Protein 8XH6 (pdb70)

Structure (mmCIF, N/CA/C/O backbone):
data_8XH6
#
_entry.id   8XH6
#
_cell.length_a   1.00
_cell.length_b   1.00
_cell.length_c   1.00
_cell.angle_alpha   90.00
_cell.angle_beta   90.00
_cell.angle_gamma   90.00
#
_symmetry.space_group_name_H-M   'P 1'
#
loop_
_atom_site.group_PDB
_atom_site.id
_atom_site.type_symbol
_atom_site.label_atom_id
_atom_site.label_alt_id
_atom_site.label_comp_id
_atom_site.label_asym_id
_atom_site.label_entity_id
_atom_site.label_seq_id
_atom_site.pdbx_PDB_ins_code
_atom_site.Cartn_x
_atom_site.Cartn_y
_atom_site.Cartn_z
_atom_site.occupancy
_atom_site.B_iso_or_equiv
_atom_site.auth_seq_id
_atom_site.auth_comp_id
_atom_site.auth_asym_id
_atom_site.auth_atom_id
_atom_site.pdbx_PDB_model_num
ATOM 1 N N . SER A 1 1 ? 139.229 148.454 143.617 1.00 71.25 24 SER A N 1
ATOM 2 C CA . SER A 1 1 ? 138.655 147.400 142.790 1.00 71.25 24 SER A CA 1
ATOM 3 C C . SER A 1 1 ? 139.690 146.327 142.474 1.00 71.25 24 SER A C 1
ATOM 4 O O . SER A 1 1 ? 139.787 145.317 143.171 1.00 71.25 24 SER A O 1
ATOM 7 N N . ILE A 1 2 ? 140.460 146.552 141.409 1.00 69.32 25 ILE A N 1
ATOM 8 C CA . ILE A 1 2 ? 141.509 145.607 141.038 1.00 69.32 25 ILE A CA 1
ATOM 9 C C . ILE A 1 2 ? 142.629 145.620 142.071 1.00 69.32 25 ILE A C 1
ATOM 10 O O . ILE A 1 2 ? 143.224 144.579 142.374 1.00 69.32 25 ILE A O 1
ATOM 15 N N . GLY A 1 3 ? 142.934 146.794 142.628 1.00 66.79 26 GLY A N 1
ATOM 16 C CA . GLY A 1 3 ? 144.010 146.882 143.602 1.00 66.79 26 GLY A CA 1
ATOM 17 C C . GLY A 1 3 ? 143.737 146.070 144.854 1.00 66.79 26 GLY A C 1
ATOM 18 O O . GLY A 1 3 ? 144.600 145.328 145.330 1.00 66.79 26 GLY A O 1
ATOM 19 N N . LEU A 1 4 ? 142.526 146.193 145.403 1.00 66.00 27 LEU A N 1
ATOM 20 C CA . LEU A 1 4 ? 142.187 145.425 146.597 1.00 66.00 27 LEU A CA 1
ATOM 21 C C . LEU A 1 4 ? 142.122 143.933 146.293 1.00 66.00 27 LEU A C 1
ATOM 22 O O . LEU A 1 4 ? 142.528 143.108 147.120 1.00 66.00 27 LEU A O 1
ATOM 27 N N . ALA A 1 5 ? 141.617 143.566 145.114 1.00 62.31 28 ALA A N 1
ATOM 28 C CA . ALA A 1 5 ? 141.576 142.157 144.742 1.00 62.31 28 ALA A CA 1
ATOM 29 C C . ALA A 1 5 ? 142.980 141.576 144.643 1.00 62.31 28 ALA A C 1
ATOM 30 O O . ALA A 1 5 ? 143.229 140.449 145.087 1.00 62.31 28 ALA A O 1
ATOM 32 N N . LEU A 1 6 ? 143.915 142.335 144.069 1.00 60.73 29 LEU A N 1
ATOM 33 C CA . LEU A 1 6 ? 145.306 141.897 144.033 1.00 60.73 29 LEU A CA 1
ATOM 34 C C . LEU A 1 6 ? 145.892 141.813 145.436 1.00 60.73 29 LEU A C 1
ATOM 35 O O . LEU A 1 6 ? 146.675 140.905 145.736 1.00 60.73 29 LEU A O 1
ATOM 40 N N . LEU A 1 7 ? 145.533 142.760 146.307 1.00 61.68 30 LEU A N 1
ATOM 41 C CA . LEU A 1 7 ? 146.037 142.734 147.677 1.00 61.68 30 LEU A CA 1
ATOM 42 C C . LEU A 1 7 ? 145.590 141.474 148.407 1.00 61.68 30 LEU A C 1
ATOM 43 O O . LEU A 1 7 ? 146.387 140.838 149.107 1.00 61.68 30 LEU A O 1
ATOM 48 N N . LEU A 1 8 ? 144.318 141.099 148.260 1.00 59.89 31 LEU A N 1
ATOM 49 C CA . LEU A 1 8 ? 143.858 139.828 148.813 1.00 59.89 31 LEU A CA 1
ATOM 50 C C . LEU A 1 8 ? 144.526 138.628 148.153 1.00 59.89 31 LEU A C 1
ATOM 51 O O . LEU A 1 8 ? 144.888 137.674 148.849 1.00 59.89 31 LEU A O 1
ATOM 56 N N . LEU A 1 9 ? 144.696 138.644 146.829 1.00 53.73 32 LEU A N 1
ATOM 57 C CA . LEU A 1 9 ? 145.333 137.512 146.162 1.00 53.73 32 LEU A CA 1
ATOM 58 C C . LEU A 1 9 ? 146.786 137.349 146.592 1.00 53.73 32 LEU A C 1
ATOM 59 O O . LEU A 1 9 ? 147.249 136.222 146.798 1.00 53.73 32 LEU A O 1
ATOM 64 N N . LEU A 1 10 ? 147.523 138.455 146.721 1.00 56.15 33 LEU A N 1
ATOM 65 C CA . LEU A 1 10 ? 148.875 138.378 147.263 1.00 56.15 33 LEU A CA 1
ATOM 66 C C . LEU A 1 10 ? 148.875 137.978 148.731 1.00 56.15 33 LEU A C 1
ATOM 67 O O . LEU A 1 10 ? 149.878 137.445 149.216 1.00 56.15 33 LEU A O 1
ATOM 72 N N . LEU A 1 11 ? 147.780 138.230 149.445 1.00 53.53 34 LEU A N 1
ATOM 73 C CA . LEU A 1 11 ? 147.594 137.699 150.788 1.00 53.53 34 LEU A CA 1
ATOM 74 C C . LEU A 1 11 ? 146.995 136.300 150.780 1.00 53.53 34 LEU A C 1
ATOM 75 O O . LEU A 1 11 ? 147.137 135.572 151.769 1.00 53.53 34 LEU A O 1
ATOM 80 N N . ALA A 1 12 ? 146.343 135.908 149.683 1.00 49.20 35 ALA A N 1
ATOM 81 C CA . ALA A 1 12 ? 145.726 134.588 149.612 1.00 49.20 35 ALA A CA 1
ATOM 82 C C . ALA A 1 12 ? 146.762 133.481 149.719 1.00 49.20 35 ALA A C 1
ATOM 83 O O . ALA A 1 12 ? 146.578 132.517 150.469 1.00 49.20 35 ALA A O 1
ATOM 85 N N . LEU A 1 13 ? 147.861 133.603 148.980 1.00 46.54 36 LEU A N 1
ATOM 86 C CA . LEU A 1 13 ? 148.907 132.593 149.018 1.00 46.54 36 LEU A CA 1
ATOM 87 C C . LEU A 1 13 ? 149.703 132.626 150.314 1.00 46.54 36 LEU A C 1
ATOM 88 O O . LEU A 1 13 ? 150.487 131.705 150.563 1.00 46.54 36 LEU A O 1
ATOM 93 N N . LEU A 1 14 ? 149.525 133.657 151.136 1.00 47.87 37 LEU A N 1
ATOM 94 C CA . LEU A 1 14 ? 150.160 133.718 152.443 1.00 47.87 37 LEU A CA 1
ATOM 95 C C . LEU A 1 14 ? 149.388 132.949 153.509 1.00 47.87 37 LEU A C 1
ATOM 96 O O . LEU A 1 14 ? 149.941 132.682 154.581 1.00 47.87 37 LEU A O 1
ATOM 101 N N . PHE A 1 15 ? 148.134 132.581 153.242 1.00 44.00 38 PHE A N 1
ATOM 102 C CA . PHE A 1 15 ? 147.343 131.761 154.152 1.00 44.00 38 PHE A CA 1
ATOM 103 C C . PHE A 1 15 ? 147.359 130.286 153.773 1.00 44.00 38 PHE A C 1
ATOM 104 O O . PHE A 1 15 ? 147.593 129.429 154.629 1.00 44.00 38 PHE A O 1
ATOM 112 N N . TRP A 1 16 ? 147.110 129.976 152.499 1.00 37.82 39 TRP A N 1
ATOM 113 C CA . TRP A 1 16 ? 147.053 128.583 152.068 1.00 37.82 39 TRP A CA 1
ATOM 114 C C . TRP A 1 16 ? 148.383 127.881 152.288 1.00 37.82 39 TRP A C 1
ATOM 115 O O . TRP A 1 16 ? 148.418 126.718 152.710 1.00 37.82 39 TRP A O 1
ATOM 126 N N . LEU A 1 17 ? 149.489 128.571 152.011 1.00 40.85 40 LEU A N 1
ATOM 127 C CA . LEU A 1 17 ? 150.798 128.003 152.306 1.00 40.85 40 LEU A CA 1
ATOM 128 C C . LEU A 1 17 ? 150.937 127.708 153.793 1.00 40.85 40 LEU A C 1
ATOM 129 O O . LEU A 1 17 ? 151.423 126.638 154.181 1.00 40.85 40 LEU A O 1
ATOM 134 N N . TYR A 1 18 ? 150.492 128.637 154.642 1.00 41.32 41 TYR A N 1
ATOM 135 C CA . TYR A 1 18 ? 150.573 128.424 156.082 1.00 41.32 41 TYR A CA 1
ATOM 136 C C . TYR A 1 18 ? 149.714 127.246 156.522 1.00 41.32 41 TYR A C 1
ATOM 137 O O . TYR A 1 18 ? 150.144 126.430 157.345 1.00 41.32 41 TYR A O 1
ATOM 146 N N . ILE A 1 19 ? 148.493 127.143 155.993 1.00 37.10 42 ILE A N 1
ATOM 147 C CA . ILE A 1 19 ? 147.606 126.053 156.389 1.00 37.10 42 ILE A CA 1
ATOM 148 C C . ILE A 1 19 ? 148.188 124.711 155.969 1.00 37.10 42 ILE A C 1
ATOM 149 O O . ILE A 1 19 ? 148.198 123.751 156.749 1.00 37.10 42 ILE A O 1
ATOM 154 N N . VAL A 1 20 ? 148.691 124.622 154.737 1.00 37.19 43 VAL A N 1
ATOM 155 C CA . VAL A 1 20 ? 149.197 123.348 154.237 1.00 37.19 43 VAL A CA 1
ATOM 156 C C . VAL A 1 20 ? 150.462 122.937 154.980 1.00 37.19 43 VAL A C 1
ATOM 157 O O . VAL A 1 20 ? 150.599 121.787 155.413 1.00 37.19 43 VAL A O 1
ATOM 161 N N . MET A 1 21 ? 151.409 123.866 155.140 1.00 41.87 44 MET A N 1
ATOM 162 C CA . MET A 1 21 ? 152.690 123.505 155.740 1.00 41.87 44 MET A CA 1
ATOM 163 C C . MET A 1 21 ? 152.542 123.135 157.212 1.00 41.87 44 MET A C 1
ATOM 164 O O . MET A 1 21 ? 153.180 122.188 157.685 1.00 41.87 44 MET A O 1
ATOM 169 N N . SER A 1 22 ? 151.715 123.867 157.952 1.00 40.89 45 SER A N 1
ATOM 170 C CA . SER A 1 22 ? 151.567 123.618 159.375 1.00 40.89 45 SER A CA 1
ATOM 171 C C . SER A 1 22 ? 150.640 122.431 159.625 1.00 40.89 45 SER A C 1
ATOM 172 O O . SER A 1 22 ? 149.948 121.945 158.726 1.00 40.89 45 SER A O 1
ATOM 175 N N . ASN A 1 23 ? 150.635 121.967 160.876 1.00 40.22 46 ASN A N 1
ATOM 176 C CA . ASN A 1 23 ? 149.724 120.927 161.356 1.00 40.22 46 ASN A CA 1
ATOM 177 C C . ASN A 1 23 ? 149.894 119.638 160.543 1.00 40.22 46 ASN A C 1
ATOM 178 O O . ASN A 1 23 ? 149.006 119.197 159.812 1.00 40.22 46 ASN A O 1
ATOM 183 N N . TRP A 1 24 ? 151.079 119.044 160.700 1.00 41.89 47 TRP A N 1
ATOM 184 C CA . TRP A 1 24 ? 151.436 117.852 159.937 1.00 41.89 47 TRP A CA 1
ATOM 185 C C . TRP A 1 24 ? 150.591 116.637 160.298 1.00 41.89 47 TRP A C 1
ATOM 186 O O . TRP A 1 24 ? 150.591 115.657 159.545 1.00 41.89 47 TRP A O 1
ATOM 197 N N . THR A 1 25 ? 149.876 116.673 161.420 1.00 43.23 48 THR A N 1
ATOM 198 C CA . THR A 1 25 ? 149.022 115.569 161.842 1.00 43.23 48 THR A CA 1
ATOM 199 C C . THR A 1 25 ? 147.560 115.995 161.924 1.00 43.23 48 THR A C 1
ATOM 200 O O . THR A 1 25 ? 146.808 115.505 162.769 1.00 43.23 48 THR A O 1
ATOM 204 N N . GLY A 1 26 ? 147.146 116.905 161.045 1.00 41.65 49 GLY A N 1
ATOM 205 C CA . GLY A 1 26 ? 145.791 117.419 161.054 1.00 41.65 49 GLY A CA 1
ATOM 206 C C . GLY A 1 26 ? 144.729 116.373 160.798 1.00 41.65 49 GLY A C 1
ATOM 207 O O . GLY A 1 26 ? 143.865 116.137 161.646 1.00 41.65 49 GLY A O 1
ATOM 208 N N . GLY A 1 27 ? 144.778 115.743 159.629 1.00 37.60 50 GLY A N 1
ATOM 209 C CA . GLY A 1 27 ? 143.832 114.711 159.281 1.00 37.60 50 GLY A CA 1
ATOM 210 C C . GLY A 1 27 ? 143.140 115.044 157.983 1.00 37.60 50 GLY A C 1
ATOM 211 O O . GLY A 1 27 ? 143.656 115.803 157.156 1.00 37.60 50 GLY A O 1
ATOM 212 N N . ALA A 1 28 ? 141.951 114.468 157.805 1.00 32.14 51 ALA A N 1
ATOM 213 C CA . ALA A 1 28 ? 141.179 114.692 156.592 1.00 32.14 51 ALA A CA 1
ATOM 214 C C . ALA A 1 28 ? 140.548 116.075 156.536 1.00 32.14 51 ALA A C 1
ATOM 215 O O . ALA A 1 28 ? 140.002 116.441 155.491 1.00 32.14 51 ALA A O 1
ATOM 217 N N . LEU A 1 29 ? 140.592 116.845 157.623 1.00 31.24 52 LEU A N 1
ATOM 218 C CA . LEU A 1 29 ? 140.003 118.178 157.598 1.00 31.24 52 LEU A CA 1
ATOM 219 C C . LEU A 1 29 ? 140.982 119.230 157.093 1.00 31.24 52 LEU A C 1
ATOM 220 O O . LEU A 1 29 ? 140.557 120.236 156.515 1.00 31.24 52 LEU A O 1
ATOM 225 N N . LEU A 1 30 ? 142.284 119.026 157.306 1.00 32.44 53 LEU A N 1
ATOM 226 C CA . LEU A 1 30 ? 143.266 120.000 156.841 1.00 32.44 53 LEU A CA 1
ATOM 227 C C . LEU A 1 30 ? 143.275 120.092 155.321 1.00 32.44 53 LEU A C 1
ATOM 228 O O . LEU A 1 30 ? 143.374 121.189 154.757 1.00 32.44 53 LEU A O 1
ATOM 233 N N . VAL A 1 31 ? 143.175 118.950 154.641 1.00 29.59 54 VAL A N 1
ATOM 234 C CA . VAL A 1 31 ? 143.118 118.963 153.185 1.00 29.59 54 VAL A CA 1
ATOM 235 C C . VAL A 1 31 ? 141.847 119.652 152.704 1.00 29.59 54 VAL A C 1
ATOM 236 O O . VAL A 1 31 ? 141.856 120.355 151.688 1.00 29.59 54 VAL A O 1
ATOM 240 N N . LEU A 1 32 ? 140.741 119.486 153.431 1.00 29.60 55 LEU A N 1
ATOM 241 C CA . LEU A 1 32 ? 139.511 120.177 153.058 1.00 29.60 55 LEU A CA 1
ATOM 242 C C . LEU A 1 32 ? 139.648 121.685 153.232 1.00 29.60 55 LEU A C 1
ATOM 243 O O . LEU A 1 32 ? 139.172 122.456 152.391 1.00 29.60 55 LEU A O 1
ATOM 248 N N . TYR A 1 33 ? 140.297 122.126 154.313 1.00 30.70 56 TYR A N 1
ATOM 249 C CA . TYR A 1 33 ? 140.534 123.557 154.492 1.00 30.70 56 TYR A CA 1
ATOM 250 C C . TYR A 1 33 ? 141.423 124.108 153.384 1.00 30.70 56 TYR A C 1
ATOM 251 O O . TYR A 1 33 ? 141.164 125.194 152.847 1.00 30.70 56 TYR A O 1
ATOM 260 N N . SER A 1 34 ? 142.479 123.374 153.030 1.00 31.99 57 SER A N 1
ATOM 261 C CA . SER A 1 34 ? 143.360 123.828 151.960 1.00 31.99 57 SER A CA 1
ATOM 262 C C . SER A 1 34 ? 142.620 123.895 150.631 1.00 31.99 57 SER A C 1
ATOM 263 O O . SER A 1 34 ? 142.832 124.821 149.840 1.00 31.99 57 SER A O 1
ATOM 266 N N . PHE A 1 35 ? 141.743 122.925 150.365 1.00 33.58 58 PHE A N 1
ATOM 267 C CA . PHE A 1 35 ? 140.956 122.956 149.137 1.00 33.58 58 PHE A CA 1
ATOM 268 C C . PHE A 1 35 ? 139.981 124.127 149.129 1.00 33.58 58 PHE A C 1
ATOM 269 O O . PHE A 1 35 ? 139.777 124.765 148.090 1.00 33.58 58 PHE A O 1
ATOM 277 N N . ALA A 1 36 ? 139.363 124.423 150.274 1.00 33.57 59 ALA A N 1
ATOM 278 C CA . ALA A 1 36 ? 138.473 125.578 150.352 1.00 33.57 59 ALA A CA 1
ATOM 279 C C . ALA A 1 36 ? 139.233 126.871 150.087 1.00 33.57 59 ALA A C 1
ATOM 280 O O . ALA A 1 36 ? 138.739 127.769 149.391 1.00 33.57 59 ALA A O 1
ATOM 282 N N . LEU A 1 37 ? 140.446 126.980 150.625 1.00 33.55 60 LEU A N 1
ATOM 283 C CA . LEU A 1 37 ? 141.213 128.199 150.409 1.00 33.55 60 LEU A CA 1
ATOM 284 C C . LEU A 1 37 ? 141.730 128.284 148.974 1.00 33.55 60 LEU A C 1
ATOM 285 O O . LEU A 1 37 ? 141.860 129.385 148.428 1.00 33.55 60 LEU A O 1
ATOM 290 N N . MET A 1 38 ? 141.999 127.142 148.335 1.00 35.13 61 MET A N 1
ATOM 291 C CA . MET A 1 38 ? 142.234 127.139 146.892 1.00 35.13 61 MET A CA 1
ATOM 292 C C . MET A 1 38 ? 141.019 127.616 146.115 1.00 35.13 61 MET A C 1
ATOM 293 O O . MET A 1 38 ? 141.160 128.316 145.110 1.00 35.13 61 MET A O 1
ATOM 298 N N . LEU A 1 39 ? 139.821 127.222 146.537 1.00 34.24 62 LEU A N 1
ATOM 299 C CA . LEU A 1 39 ? 138.628 127.719 145.860 1.00 34.24 62 LEU A CA 1
ATOM 300 C C . LEU A 1 39 ? 138.517 129.233 145.997 1.00 34.24 62 LEU A C 1
ATOM 301 O O . LEU A 1 39 ? 138.160 129.929 145.039 1.00 34.24 62 LEU A O 1
ATOM 306 N N . ILE A 1 40 ? 138.839 129.761 147.179 1.00 35.82 63 ILE A N 1
ATOM 307 C CA . ILE A 1 40 ? 138.844 131.214 147.362 1.00 35.82 63 ILE A CA 1
ATOM 308 C C . ILE A 1 40 ? 139.885 131.871 146.458 1.00 35.82 63 ILE A C 1
ATOM 309 O O . ILE A 1 40 ? 139.623 132.912 145.839 1.00 35.82 63 ILE A O 1
ATOM 314 N N . ILE A 1 41 ? 141.079 131.279 146.371 1.00 37.55 64 ILE A N 1
ATOM 315 C CA . ILE A 1 41 ? 142.124 131.826 145.506 1.00 37.55 64 ILE A CA 1
ATOM 316 C C . ILE A 1 41 ? 141.667 131.828 144.054 1.00 37.55 64 ILE A C 1
ATOM 317 O O . ILE A 1 41 ? 141.915 132.783 143.309 1.00 37.55 64 ILE A O 1
ATOM 322 N N . ILE A 1 42 ? 141.001 130.755 143.628 1.00 38.62 65 ILE A N 1
ATOM 323 C CA . ILE A 1 42 ? 140.518 130.661 142.254 1.00 38.62 65 ILE A CA 1
ATOM 324 C C . ILE A 1 42 ? 139.469 131.728 141.979 1.00 38.62 65 ILE A C 1
ATOM 325 O O . ILE A 1 42 ? 139.469 132.358 140.914 1.00 38.62 65 ILE A O 1
ATOM 330 N N . ILE A 1 43 ? 138.549 131.938 142.922 1.00 41.52 66 ILE A N 1
ATOM 331 C CA . ILE A 1 43 ? 137.543 132.982 142.742 1.00 41.52 66 ILE A CA 1
ATOM 332 C C . ILE A 1 43 ? 138.209 134.348 142.629 1.00 41.52 66 ILE A C 1
ATOM 333 O O . ILE A 1 43 ? 137.830 135.172 141.788 1.00 41.52 66 ILE A O 1
ATOM 338 N N . LEU A 1 44 ? 139.219 134.606 143.464 1.00 46.44 67 LEU A N 1
ATOM 339 C CA . LEU A 1 44 ? 139.930 135.879 143.380 1.00 46.44 67 LEU A CA 1
ATOM 340 C C . LEU A 1 44 ? 140.627 136.041 142.034 1.00 46.44 67 LEU A C 1
ATOM 341 O O . LEU A 1 44 ? 140.609 137.127 141.445 1.00 46.44 67 LEU A O 1
ATOM 346 N N . ILE A 1 45 ? 141.257 134.974 141.537 1.00 46.22 68 ILE A N 1
ATOM 347 C CA . ILE A 1 45 ? 141.938 135.045 140.246 1.00 46.22 68 ILE A CA 1
ATOM 348 C C . ILE A 1 45 ? 140.942 135.322 139.129 1.00 46.22 68 ILE A C 1
ATOM 349 O O . ILE A 1 45 ? 141.196 136.147 138.243 1.00 46.22 68 ILE A O 1
ATOM 354 N N . ILE A 1 46 ? 139.794 134.645 139.153 1.00 50.78 69 ILE A N 1
ATOM 355 C CA . ILE A 1 46 ? 138.776 134.874 138.131 1.00 50.78 69 ILE A CA 1
ATOM 356 C C . ILE A 1 46 ? 138.277 136.311 138.191 1.00 50.78 69 ILE A C 1
ATOM 357 O O . ILE A 1 46 ? 138.057 136.952 137.156 1.00 50.78 69 ILE A O 1
ATOM 362 N N . PHE A 1 47 ? 138.090 136.842 139.402 1.00 57.65 70 PHE A N 1
ATOM 363 C CA . PHE A 1 47 ? 137.648 138.226 139.538 1.00 57.65 70 PHE A CA 1
ATOM 364 C C . PHE A 1 47 ? 138.689 139.198 138.993 1.00 57.65 70 PHE A C 1
ATOM 365 O O . PHE A 1 47 ? 138.342 140.177 138.323 1.00 57.65 70 PHE A O 1
ATOM 373 N N . ILE A 1 48 ? 139.970 138.948 139.274 1.00 56.59 71 ILE A N 1
ATOM 374 C CA . ILE A 1 48 ? 141.025 139.835 138.791 1.00 56.59 71 ILE A CA 1
ATOM 375 C C . ILE A 1 48 ? 141.141 139.752 137.273 1.00 56.59 71 ILE A C 1
ATOM 376 O O . ILE A 1 48 ? 141.209 140.777 136.584 1.00 56.59 71 ILE A O 1
ATOM 381 N N . PHE A 1 49 ? 141.153 138.536 136.728 1.00 57.69 72 PHE A N 1
ATOM 382 C CA . PHE A 1 49 ? 141.211 138.321 135.286 1.00 57.69 72 PHE A CA 1
ATOM 383 C C . PHE A 1 49 ? 139.821 138.459 134.683 1.00 57.69 72 PHE A C 1
ATOM 384 O O . PHE A 1 49 ? 138.926 139.024 135.320 1.00 57.69 72 PHE A O 1
ATOM 392 N N . ARG A 1 50 ? 139.649 137.987 133.447 1.00 66.15 73 ARG A N 1
ATOM 393 C CA . ARG A 1 50 ? 138.400 138.158 132.709 1.00 66.15 73 ARG A CA 1
ATOM 394 C C . ARG A 1 50 ? 137.192 137.836 133.577 1.00 66.15 73 ARG A C 1
ATOM 395 O O . ARG A 1 50 ? 136.997 136.692 133.997 1.00 66.15 73 ARG A O 1
ATOM 403 N N . ARG A 1 51 ? 136.383 138.860 133.835 1.00 65.13 74 ARG A N 1
ATOM 404 C CA . ARG A 1 51 ? 135.279 138.793 134.781 1.00 65.13 74 ARG A CA 1
ATOM 405 C C . ARG A 1 51 ? 134.006 138.231 134.160 1.00 65.13 74 ARG A C 1
ATOM 406 O O . ARG A 1 51 ? 133.072 137.888 134.893 1.00 65.13 74 ARG A O 1
ATOM 414 N N . ASP A 1 52 ? 133.958 138.094 132.835 1.00 67.09 75 ASP A N 1
ATOM 415 C CA . ASP A 1 52 ? 132.776 137.557 132.173 1.00 67.09 75 ASP A CA 1
ATOM 416 C C . ASP A 1 52 ? 132.544 136.085 132.484 1.00 67.09 75 ASP A C 1
ATOM 417 O O . ASP A 1 52 ? 131.472 135.563 132.159 1.00 67.09 75 ASP A O 1
ATOM 422 N N . LEU A 1 53 ? 133.512 135.409 133.098 1.00 63.24 76 LEU A N 1
ATOM 423 C CA . LEU A 1 53 ? 133.408 133.993 133.416 1.00 63.24 76 LEU A CA 1
ATOM 424 C C . LEU A 1 53 ? 132.881 133.742 134.823 1.00 63.24 76 LEU A C 1
ATOM 425 O O . LEU A 1 53 ? 132.868 132.591 135.269 1.00 63.24 76 LEU A O 1
ATOM 430 N N . LEU A 1 54 ? 132.454 134.788 135.535 1.00 57.29 77 LEU A N 1
ATOM 431 C CA . LEU A 1 54 ? 131.969 134.600 136.899 1.00 57.29 77 LEU A CA 1
ATOM 432 C C . LEU A 1 54 ? 130.727 133.720 136.946 1.00 57.29 77 LEU A C 1
ATOM 433 O O . LEU A 1 54 ? 130.610 132.863 137.828 1.00 57.29 77 LEU A O 1
ATOM 438 N N . CYS A 1 55 ? 129.783 133.920 136.016 1.00 58.48 78 CYS A N 1
ATOM 439 C CA . CYS A 1 55 ? 128.559 133.119 136.040 1.00 58.48 78 CYS A CA 1
ATOM 440 C C . CYS A 1 55 ? 128.827 131.639 135.797 1.00 58.48 78 CYS A C 1
ATOM 441 O O . CYS A 1 55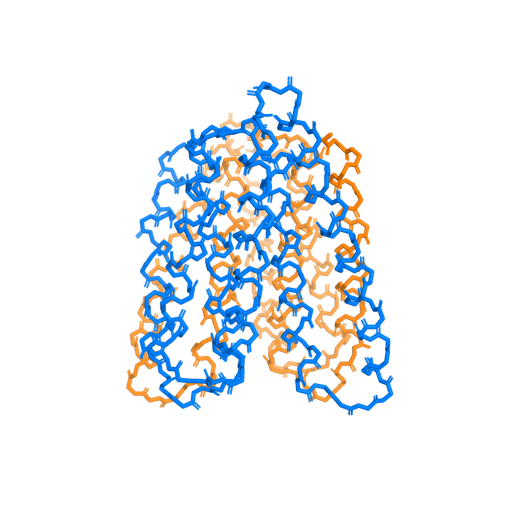 ? 128.374 130.806 136.602 1.00 58.48 78 CYS A O 1
ATOM 444 N N . PRO A 1 56 ? 129.540 131.228 134.731 1.00 56.43 79 PRO A N 1
ATOM 445 C CA . PRO A 1 56 ? 129.699 129.788 134.488 1.00 56.43 79 PRO A CA 1
ATOM 446 C C . PRO A 1 56 ? 130.839 129.161 135.274 1.00 56.43 79 PRO A C 1
ATOM 447 O O . PRO A 1 56 ? 130.792 127.968 135.589 1.00 56.43 79 PRO A O 1
ATOM 451 N N . LEU A 1 57 ? 131.868 129.943 135.595 1.00 52.67 80 LEU A N 1
ATOM 452 C CA . LEU A 1 57 ? 133.080 129.411 136.209 1.00 52.67 80 LEU A CA 1
ATOM 453 C C . LEU A 1 57 ? 133.308 129.892 137.633 1.00 52.67 80 LEU A C 1
ATOM 454 O O . LEU A 1 57 ? 133.719 129.100 138.483 1.00 52.67 80 LEU A O 1
ATOM 459 N N . GLY A 1 58 ? 133.069 131.172 137.923 1.00 48.58 81 GLY A N 1
ATOM 460 C CA . GLY A 1 58 ? 133.162 131.631 139.300 1.00 48.58 81 GLY A CA 1
ATOM 461 C C . GLY A 1 58 ? 132.099 131.009 140.185 1.00 48.58 81 GLY A C 1
ATOM 462 O O . GLY A 1 58 ? 132.3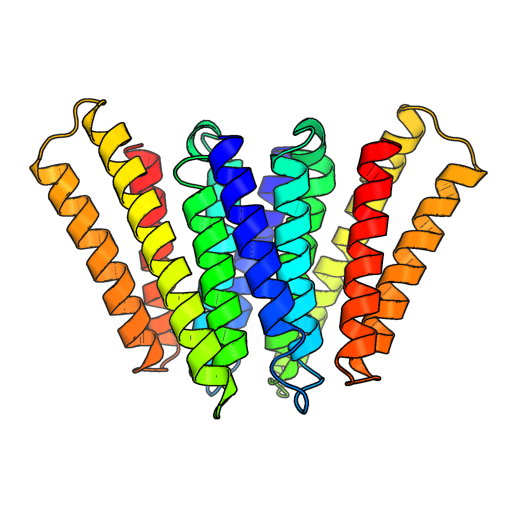59 130.673 141.346 1.00 48.58 81 GLY A O 1
ATOM 463 N N . GLY A 1 59 ? 130.887 130.848 139.650 1.00 46.37 82 GLY A N 1
ATOM 464 C CA . GLY A 1 59 ? 129.857 130.131 140.377 1.00 46.37 82 GLY A CA 1
ATOM 465 C C . GLY A 1 59 ? 130.246 128.698 140.667 1.00 46.37 82 GLY A C 1
ATOM 466 O O . GLY A 1 59 ? 129.868 128.147 141.701 1.00 46.37 82 GLY A O 1
ATOM 467 N N . LEU A 1 60 ? 131.012 128.079 139.767 1.00 46.61 83 LEU A N 1
ATOM 468 C CA . LEU A 1 60 ? 131.549 126.749 140.035 1.00 46.61 83 LEU A CA 1
ATOM 469 C C . LEU A 1 60 ? 132.419 126.759 141.284 1.00 46.61 83 LEU A C 1
ATOM 470 O O . LEU A 1 60 ? 132.290 125.890 142.153 1.00 46.61 83 LEU A O 1
ATOM 475 N N . GLY A 1 61 ? 133.307 127.750 141.395 1.00 44.62 84 GLY A N 1
ATOM 476 C CA . GLY A 1 61 ? 134.155 127.842 142.571 1.00 44.62 84 GLY A CA 1
ATOM 477 C C . GLY A 1 61 ? 133.368 128.102 143.841 1.00 44.62 84 GLY A C 1
ATOM 478 O O . GLY A 1 61 ? 133.628 127.489 144.879 1.00 44.62 84 GLY A O 1
ATOM 479 N N . LEU A 1 62 ? 132.390 129.007 143.776 1.00 40.42 85 LEU A N 1
ATOM 480 C CA . LEU A 1 62 ? 131.581 129.295 144.958 1.00 40.42 85 LEU A CA 1
ATOM 481 C C . LEU A 1 62 ? 130.780 128.073 145.396 1.00 40.42 85 LEU A C 1
ATOM 482 O O . LEU A 1 62 ? 130.670 127.790 146.596 1.00 40.42 85 LEU A O 1
ATOM 487 N N . LEU A 1 63 ? 130.215 127.334 144.441 1.00 39.42 86 LEU A N 1
ATOM 488 C CA . LEU A 1 63 ? 129.429 126.162 144.797 1.00 39.42 86 LEU A CA 1
ATOM 489 C C . LEU A 1 63 ? 130.315 125.041 145.320 1.00 39.42 86 LEU A C 1
ATOM 490 O O . LEU A 1 63 ? 129.904 124.297 146.218 1.00 39.42 86 LEU A O 1
ATOM 495 N N . LEU A 1 64 ? 131.531 124.904 144.784 1.00 36.28 87 LEU A N 1
ATOM 496 C CA . LEU A 1 64 ? 132.473 123.949 145.354 1.00 36.28 87 LEU A CA 1
ATOM 497 C C . LEU A 1 64 ? 132.858 124.343 146.773 1.00 36.28 87 LEU A C 1
ATOM 498 O O . LEU A 1 64 ? 133.042 123.478 147.634 1.00 36.28 87 LEU A O 1
ATOM 503 N N . LEU A 1 65 ? 132.988 125.646 147.034 1.00 34.07 88 LEU A N 1
ATOM 504 C CA . LEU A 1 65 ? 133.244 126.105 148.395 1.00 34.07 88 LEU A CA 1
ATOM 505 C C . LEU A 1 65 ? 132.092 125.742 149.324 1.00 34.07 88 LEU A C 1
ATOM 506 O O . LEU A 1 65 ? 132.311 125.288 150.454 1.00 34.07 88 LEU A O 1
ATOM 511 N N . MET A 1 66 ? 130.856 125.929 148.862 1.00 34.37 89 MET A N 1
ATOM 512 C CA . MET A 1 66 ? 129.704 125.546 149.675 1.00 34.37 89 MET A CA 1
ATOM 513 C C . MET A 1 66 ? 129.695 124.046 149.947 1.00 34.37 89 MET A C 1
ATOM 514 O O . MET A 1 66 ? 129.437 123.611 151.077 1.00 34.37 89 MET A O 1
ATOM 519 N N . ILE A 1 67 ? 129.984 123.241 148.922 1.00 33.75 90 ILE A N 1
ATOM 520 C CA . ILE A 1 67 ? 129.986 121.790 149.087 1.00 33.75 90 ILE A CA 1
ATOM 521 C C . ILE A 1 67 ? 131.075 121.358 150.059 1.00 33.75 90 ILE A C 1
ATOM 522 O O . ILE A 1 67 ? 130.851 120.499 150.920 1.00 33.75 90 ILE A O 1
ATOM 527 N N . THR A 1 68 ? 132.270 121.937 149.942 1.00 31.20 91 THR A N 1
ATOM 528 C CA . THR A 1 68 ? 133.354 121.542 150.828 1.00 31.20 91 THR A CA 1
ATOM 529 C C . THR A 1 68 ? 133.186 122.081 152.241 1.00 31.20 91 THR A C 1
ATOM 530 O O . THR A 1 68 ? 133.784 121.526 153.165 1.00 31.20 91 THR A O 1
ATOM 534 N N . LEU A 1 69 ? 132.397 123.137 152.440 1.00 29.58 92 LEU A N 1
ATOM 535 C CA . LEU A 1 69 ? 132.019 123.524 153.794 1.00 29.58 92 LEU A CA 1
ATOM 536 C C . LEU A 1 69 ? 130.980 122.585 154.388 1.00 29.58 92 LEU A C 1
ATOM 537 O O . LEU A 1 69 ? 131.077 122.227 155.570 1.00 29.58 92 LEU A O 1
ATOM 542 N N . LEU A 1 70 ? 130.001 122.164 153.586 1.00 31.00 93 LEU A N 1
ATOM 543 C CA . LEU A 1 70 ? 129.053 121.155 154.049 1.00 31.00 93 LEU A CA 1
ATOM 544 C C . LEU A 1 70 ? 129.763 119.862 154.421 1.00 31.00 93 LEU A C 1
ATOM 545 O O . LEU A 1 70 ? 129.430 119.229 155.431 1.00 31.00 93 LEU A O 1
ATOM 550 N N . LEU A 1 71 ? 130.735 119.448 153.606 1.00 29.54 94 LEU A N 1
ATOM 551 C CA . LEU A 1 71 ? 131.459 118.212 153.877 1.00 29.54 94 LEU A CA 1
ATOM 552 C C . LEU A 1 71 ? 132.271 118.322 155.161 1.00 29.54 94 LEU A C 1
ATOM 553 O O . LEU A 1 71 ? 132.337 117.367 155.944 1.00 29.54 94 LEU A O 1
ATOM 558 N N . ILE A 1 72 ? 132.888 119.481 155.400 1.00 29.69 95 ILE A N 1
ATOM 559 C CA . ILE A 1 72 ? 133.587 119.703 156.663 1.00 29.69 95 ILE A CA 1
ATOM 560 C C . ILE A 1 72 ? 132.618 119.596 157.831 1.00 29.69 95 ILE A C 1
ATOM 561 O O . ILE A 1 72 ? 132.916 118.957 158.847 1.00 29.69 95 ILE A O 1
ATOM 566 N N . ALA A 1 73 ? 131.443 120.218 157.706 1.00 31.50 96 ALA A N 1
ATOM 567 C CA . ALA A 1 73 ? 130.489 120.204 158.812 1.00 31.50 96 ALA A CA 1
ATOM 568 C C . ALA A 1 73 ? 129.989 118.796 159.108 1.00 31.50 96 ALA A C 1
ATOM 569 O O . ALA A 1 73 ? 129.842 118.421 160.276 1.00 31.50 96 ALA A O 1
ATOM 571 N N . LEU A 1 74 ? 129.716 118.003 158.074 1.00 33.36 97 LEU A N 1
ATOM 572 C CA . LEU A 1 74 ? 129.177 116.665 158.285 1.00 33.36 97 LEU A CA 1
ATOM 573 C C . LEU A 1 74 ? 130.254 115.595 158.398 1.00 33.36 97 LEU A C 1
ATOM 574 O O . LEU A 1 74 ? 129.917 114.412 158.511 1.00 33.36 97 LEU A O 1
ATOM 579 N N . TRP A 1 75 ? 131.533 115.970 158.364 1.00 33.10 98 TRP A N 1
ATOM 580 C CA . TRP A 1 75 ? 132.594 114.974 158.480 1.00 33.10 98 TRP A CA 1
ATOM 581 C C . TRP A 1 75 ? 132.572 114.301 159.846 1.00 33.10 98 TRP A C 1
ATOM 582 O O . TRP A 1 75 ? 132.333 113.093 159.954 1.00 33.10 98 TRP A O 1
ATOM 593 N N . ASN A 1 76 ? 132.812 115.073 160.909 1.00 41.03 99 ASN A N 1
ATOM 594 C CA . ASN A 1 76 ? 132.835 114.501 162.250 1.00 41.03 99 ASN A CA 1
ATOM 595 C C . ASN A 1 76 ? 131.457 114.046 162.708 1.00 41.03 99 ASN A C 1
ATOM 596 O O . ASN A 1 76 ? 131.362 113.231 163.631 1.00 41.03 99 ASN A O 1
ATOM 601 N N . LEU A 1 77 ? 130.396 114.555 162.088 1.00 43.21 100 LEU A N 1
ATOM 602 C CA . LEU A 1 77 ? 129.048 114.133 162.433 1.00 43.21 100 LEU A CA 1
ATOM 603 C C . LEU A 1 77 ? 128.845 112.669 162.065 1.00 43.21 100 LEU A C 1
ATOM 604 O O . LEU A 1 77 ? 129.344 112.193 161.042 1.00 43.21 100 LEU A O 1
ATOM 609 N N . HIS A 1 78 ? 128.110 111.953 162.912 1.00 51.13 101 HIS A N 1
ATOM 610 C CA . HIS A 1 78 ? 127.871 110.527 162.702 1.00 51.13 101 HIS A CA 1
ATOM 611 C C . HIS A 1 78 ? 126.583 110.152 163.414 1.00 51.13 101 HIS A C 1
ATOM 612 O O . HIS A 1 78 ? 126.521 110.210 164.646 1.00 51.13 101 HIS A O 1
ATOM 619 N N . GLY A 1 79 ? 125.571 109.773 162.656 1.00 47.23 102 GLY A N 1
ATOM 620 C CA . GLY A 1 79 ? 124.308 109.385 163.248 1.00 47.23 102 GLY A CA 1
ATOM 621 C C . GLY A 1 79 ? 123.168 109.576 162.260 1.00 47.23 102 GLY A C 1
ATOM 622 O O . GLY A 1 79 ? 123.350 109.433 161.053 1.00 47.23 102 GLY A O 1
ATOM 623 N N . GLN A 1 80 ? 121.996 109.890 162.817 1.00 48.46 103 GLN A N 1
ATOM 624 C CA . GLN A 1 80 ? 120.794 110.044 162.003 1.00 48.46 103 GLN A CA 1
ATOM 625 C C . GLN A 1 80 ? 120.908 111.234 161.058 1.00 48.46 103 GLN A C 1
ATOM 626 O O . GLN A 1 80 ? 120.457 111.165 159.909 1.00 48.46 103 GLN A O 1
ATOM 632 N N . ALA A 1 81 ? 121.500 112.335 161.525 1.00 45.27 104 ALA A N 1
ATOM 633 C CA . ALA A 1 81 ? 121.610 113.535 160.704 1.00 45.27 104 ALA A CA 1
ATOM 634 C C . ALA A 1 81 ? 122.531 113.345 159.507 1.00 45.27 104 ALA A C 1
ATOM 635 O O . ALA A 1 81 ? 122.463 114.134 158.559 1.00 45.27 104 ALA A O 1
ATOM 637 N N . LEU A 1 82 ? 123.389 112.325 159.527 1.00 47.21 105 LEU A N 1
ATOM 638 C CA . LEU A 1 82 ? 124.296 112.105 158.407 1.00 47.21 105 LEU A CA 1
ATOM 639 C C . LEU A 1 82 ? 123.543 111.740 157.135 1.00 47.21 105 LEU A C 1
ATOM 640 O O . LEU A 1 82 ? 123.980 112.100 156.038 1.00 47.21 105 LEU A O 1
ATOM 645 N N . TYR A 1 83 ? 122.425 111.021 157.254 1.00 49.33 106 TYR A N 1
ATOM 646 C CA . TYR A 1 83 ? 121.642 110.680 156.072 1.00 49.33 106 TYR A CA 1
ATOM 647 C C . TYR A 1 83 ? 121.023 111.904 155.414 1.00 49.33 106 TYR A C 1
ATOM 648 O O . TYR A 1 83 ? 120.882 111.925 154.187 1.00 49.33 106 TYR A O 1
ATOM 657 N N . LEU A 1 84 ? 120.651 112.920 156.192 1.00 43.77 107 LEU A N 1
ATOM 658 C CA . LEU A 1 84 ? 120.157 114.162 155.615 1.00 43.77 107 LEU A CA 1
ATOM 659 C C . LEU A 1 84 ? 121.279 115.064 155.122 1.00 43.77 107 LEU A C 1
ATOM 660 O O . LEU A 1 84 ? 121.005 116.020 154.390 1.00 43.77 107 LEU A O 1
ATOM 665 N N . GLY A 1 85 ? 122.523 114.784 155.499 1.00 43.08 108 GLY A N 1
ATOM 666 C CA . GLY A 1 85 ? 123.646 115.564 155.026 1.00 43.08 108 GLY A CA 1
ATOM 667 C C . GLY A 1 85 ? 124.211 115.014 153.735 1.00 43.08 108 GLY A C 1
ATOM 668 O O . GLY A 1 85 ? 124.540 115.772 152.820 1.00 43.08 108 GLY A O 1
ATOM 669 N N . ILE A 1 86 ? 124.325 113.688 153.649 1.00 45.53 109 ILE A N 1
ATOM 670 C CA . ILE A 1 86 ? 124.793 113.064 152.418 1.00 45.53 109 ILE A CA 1
ATOM 671 C C . ILE A 1 86 ? 123.836 113.303 151.261 1.00 45.53 109 ILE A C 1
ATOM 672 O O . ILE A 1 86 ? 124.282 113.660 150.165 1.00 45.53 109 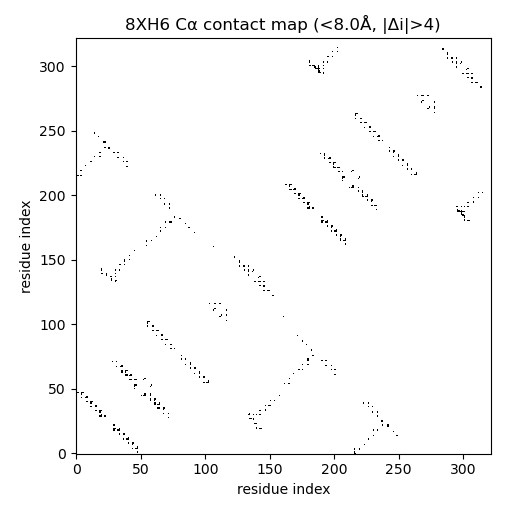ILE A O 1
ATOM 677 N N . VAL A 1 87 ? 122.526 113.139 151.477 1.00 46.49 110 VAL A N 1
ATOM 678 C CA . VAL A 1 87 ? 121.551 113.385 150.419 1.00 46.49 110 VAL A CA 1
ATOM 679 C C . VAL A 1 87 ? 121.532 114.842 149.979 1.00 46.49 110 VAL A C 1
ATOM 680 O O . VAL A 1 87 ? 121.260 115.118 148.801 1.00 46.49 110 VAL A O 1
ATOM 684 N N . LEU A 1 88 ? 121.830 115.781 150.876 1.00 43.31 111 LEU A N 1
ATOM 685 C CA . LEU A 1 88 ? 121.956 117.186 150.513 1.00 43.31 111 LEU A CA 1
ATOM 686 C C . LEU A 1 88 ? 123.237 117.445 149.729 1.00 43.31 111 LEU A C 1
ATOM 687 O O . LEU A 1 88 ? 123.235 118.203 148.750 1.00 43.31 111 LEU A O 1
ATOM 692 N N . PHE A 1 89 ? 124.333 116.801 150.132 1.00 45.28 112 PHE A N 1
ATOM 693 C CA . PHE A 1 89 ? 125.553 116.858 149.340 1.00 45.28 112 PHE A CA 1
ATOM 694 C C . PHE A 1 89 ? 125.363 116.188 147.986 1.00 45.28 112 PHE A C 1
ATOM 695 O O . PHE A 1 89 ? 126.025 116.564 147.016 1.00 45.28 112 PHE A O 1
ATOM 703 N N . ILE A 1 90 ? 124.452 115.215 147.891 1.00 45.92 113 ILE A N 1
ATOM 704 C CA . ILE A 1 90 ? 124.146 114.612 146.596 1.00 45.92 113 ILE A CA 1
ATOM 705 C C . ILE A 1 90 ? 123.472 115.623 145.676 1.00 45.92 113 ILE A C 1
ATOM 706 O O . ILE A 1 90 ? 123.813 115.725 144.492 1.00 45.92 113 ILE A O 1
ATOM 711 N N . PHE A 1 91 ? 122.503 116.382 146.195 1.00 48.81 114 PHE A N 1
ATOM 712 C CA . PHE A 1 91 ? 121.914 117.451 145.397 1.00 48.81 114 PHE A CA 1
ATOM 713 C C . PHE A 1 91 ? 122.919 118.539 145.055 1.00 48.81 114 PHE A C 1
ATOM 714 O O . PHE A 1 91 ? 122.818 119.135 143.977 1.00 48.81 114 PHE A O 1
ATOM 722 N N . GLY A 1 92 ? 123.874 118.814 145.937 1.00 47.46 115 GLY A N 1
ATOM 723 C CA . GLY A 1 92 ? 124.935 119.749 145.611 1.00 47.46 115 GLY A CA 1
ATOM 724 C C . GLY A 1 92 ? 125.825 119.250 144.488 1.00 47.46 115 GLY A C 1
ATOM 725 O O . GLY A 1 92 ? 126.206 120.011 143.593 1.00 47.46 115 GLY A O 1
ATOM 726 N N . CYS A 1 93 ? 126.164 117.960 144.532 1.00 49.26 116 CYS A N 1
ATOM 727 C CA . CYS A 1 93 ? 126.992 117.367 143.488 1.00 49.26 116 CYS A CA 1
ATOM 728 C C . CYS A 1 93 ? 126.259 117.337 142.154 1.00 49.26 116 CYS A C 1
ATOM 729 O O . CYS A 1 93 ? 126.861 117.567 141.099 1.00 49.26 116 CYS A O 1
ATOM 732 N N . LEU A 1 94 ? 124.957 117.052 142.178 1.00 49.79 117 LEU A N 1
ATOM 733 C CA . LEU A 1 94 ? 124.180 117.091 140.945 1.00 49.79 117 LEU A CA 1
ATOM 734 C C . LEU A 1 94 ? 124.190 118.488 140.341 1.00 49.79 117 LEU A C 1
ATOM 735 O O . LEU A 1 94 ? 124.334 118.647 139.123 1.00 49.79 117 LEU A O 1
ATOM 740 N N . LEU A 1 95 ? 124.063 119.517 141.179 1.00 49.20 118 LEU A N 1
ATOM 741 C CA . LEU A 1 95 ? 124.048 120.878 140.658 1.00 49.20 118 LEU A CA 1
ATOM 742 C C . LEU A 1 95 ? 125.423 121.312 140.162 1.00 49.20 118 LEU A C 1
ATOM 743 O O . LEU A 1 95 ? 125.514 122.029 139.161 1.00 49.20 118 LEU A O 1
ATOM 748 N N . VAL A 1 96 ? 126.500 120.894 140.830 1.00 48.77 119 VAL A N 1
ATOM 749 C CA . VAL A 1 96 ? 127.820 121.249 140.313 1.00 48.77 119 VAL A CA 1
ATOM 750 C C . VAL A 1 96 ? 128.093 120.520 138.998 1.00 48.77 119 VAL A C 1
ATOM 751 O O . VAL A 1 96 ? 128.710 121.088 138.088 1.00 48.77 119 VAL A O 1
ATOM 755 N N . LEU A 1 97 ? 127.623 119.276 138.857 1.00 48.67 120 LEU A N 1
ATOM 756 C CA . LEU A 1 97 ? 127.748 118.587 137.577 1.00 48.67 120 LEU A CA 1
ATOM 757 C C . LEU A 1 97 ? 126.940 119.289 136.494 1.00 48.67 120 LEU A C 1
ATOM 758 O O . LEU A 1 97 ? 127.397 119.410 135.353 1.00 48.67 120 LEU A O 1
ATOM 763 N N . GLY A 1 98 ? 125.736 119.754 136.829 1.00 50.80 121 GLY A N 1
ATOM 764 C CA . GLY A 1 98 ? 124.951 120.506 135.863 1.00 50.80 121 GLY A CA 1
ATOM 765 C C . GLY A 1 98 ? 125.621 121.803 135.449 1.00 50.80 121 GLY A C 1
ATOM 766 O O . GLY A 1 98 ? 125.584 122.185 134.277 1.00 50.80 121 GLY A O 1
ATOM 767 N N . LEU A 1 99 ? 126.240 122.497 136.405 1.00 51.41 122 LEU A N 1
ATOM 768 C CA . LEU A 1 99 ? 126.960 123.725 136.081 1.00 51.41 122 LEU A CA 1
ATOM 769 C C . LEU A 1 99 ? 128.164 123.441 135.191 1.00 51.41 122 LEU A C 1
ATOM 770 O O . LEU A 1 99 ? 128.449 124.203 134.260 1.00 51.41 122 LEU A O 1
ATOM 775 N N . TRP A 1 100 ? 128.882 122.348 135.459 1.00 54.60 123 TRP A N 1
ATOM 776 C CA . TRP A 1 100 ? 129.990 121.964 134.589 1.00 54.60 123 TRP A CA 1
ATOM 777 C C . TRP A 1 100 ? 129.496 121.619 133.189 1.00 54.60 123 TRP A C 1
ATOM 778 O O . TRP A 1 100 ? 130.148 121.951 132.192 1.00 54.60 123 TRP A O 1
ATOM 789 N N . ILE A 1 101 ? 128.348 120.945 133.096 1.00 52.61 124 ILE A N 1
ATOM 790 C CA . ILE A 1 101 ? 127.770 120.624 131.793 1.00 52.61 124 ILE A CA 1
ATOM 791 C C . ILE A 1 101 ? 127.399 121.898 131.046 1.00 52.61 124 ILE A C 1
ATOM 792 O O . ILE A 1 101 ? 127.610 122.006 129.833 1.00 52.61 124 ILE A O 1
ATOM 797 N N . TYR A 1 102 ? 126.836 122.878 131.754 1.00 54.85 125 TYR A N 1
ATOM 798 C CA . TYR A 1 102 ? 126.515 124.157 131.126 1.00 54.85 125 TYR A CA 1
ATOM 799 C C . TYR A 1 102 ? 127.774 124.866 130.639 1.00 54.85 125 TYR A C 1
ATOM 800 O O . TYR A 1 102 ? 127.784 125.461 129.552 1.00 54.85 125 TYR A O 1
ATOM 809 N N . PHE A 1 103 ? 128.842 124.825 131.437 1.00 54.78 126 PHE A N 1
ATOM 810 C CA . PHE A 1 103 ? 130.097 125.437 131.012 1.00 54.78 126 PHE A CA 1
ATOM 811 C C . PHE A 1 103 ? 130.649 124.756 129.767 1.00 54.78 126 PHE A C 1
ATOM 812 O O . PHE A 1 103 ? 131.106 125.427 128.836 1.00 54.78 126 PHE A O 1
ATOM 820 N N . LEU A 1 104 ? 130.612 123.427 129.725 1.00 52.87 127 LEU A N 1
ATOM 821 C CA . LEU A 1 104 ? 131.029 122.717 128.523 1.00 52.87 127 LEU A CA 1
ATOM 822 C C . LEU A 1 104 ? 130.143 123.018 127.326 1.00 52.87 127 LEU A C 1
ATOM 823 O O . LEU A 1 104 ? 130.654 123.102 126.208 1.00 52.87 127 LEU A O 1
ATOM 828 N N . GLU A 1 105 ? 128.839 123.178 127.528 1.00 54.89 128 GLU A N 1
ATOM 829 C CA . GLU A 1 105 ? 127.942 123.547 126.444 1.00 54.89 128 GLU A CA 1
ATOM 830 C C . GLU A 1 105 ? 128.255 124.920 125.875 1.00 54.89 128 GLU A C 1
ATOM 831 O O . GLU A 1 105 ? 128.223 125.095 124.652 1.00 54.89 128 GLU A O 1
ATOM 837 N N . ILE A 1 106 ? 128.557 125.900 126.729 1.00 53.48 129 ILE A N 1
ATOM 838 C CA . ILE A 1 106 ? 128.922 127.212 126.201 1.00 53.48 129 ILE A CA 1
ATOM 839 C C . ILE A 1 106 ? 130.343 127.227 125.652 1.00 53.48 129 ILE A C 1
ATOM 840 O O . ILE A 1 106 ? 130.680 128.110 124.855 1.00 53.48 129 ILE A O 1
ATOM 845 N N . LEU A 1 107 ? 131.194 126.284 126.064 1.00 50.47 130 LEU A N 1
ATOM 846 C CA . LEU A 1 107 ? 132.519 126.181 125.462 1.00 50.47 130 LEU A CA 1
ATOM 847 C C . LEU A 1 107 ? 132.463 125.519 124.092 1.00 50.47 130 LEU A C 1
ATOM 848 O O . LEU A 1 107 ? 133.229 125.885 123.194 1.00 50.47 130 LEU A O 1
ATOM 853 N N . TRP A 1 108 ? 131.576 124.548 123.916 1.00 49.06 131 TRP A N 1
ATOM 854 C CA . TRP A 1 108 ? 131.327 123.848 122.660 1.00 49.06 131 TRP A CA 1
ATOM 855 C C . TRP A 1 108 ? 130.798 124.752 121.588 1.00 49.06 131 TRP A C 1
ATOM 856 O O . TRP A 1 108 ? 130.961 124.463 120.398 1.00 49.06 131 TRP A O 1
ATOM 867 N N . ARG A 1 109 ? 130.170 125.859 121.978 1.00 49.61 132 ARG A N 1
ATOM 868 C CA . ARG A 1 109 ? 129.662 126.838 121.034 1.00 49.61 132 ARG A CA 1
ATOM 869 C C . ARG A 1 109 ? 130.727 127.810 120.557 1.00 49.61 132 ARG A C 1
ATOM 870 O O . ARG A 1 109 ? 130.450 128.616 119.662 1.00 49.61 132 ARG A O 1
ATOM 878 N N . LEU A 1 110 ? 131.933 127.757 121.124 1.00 46.50 133 LEU A N 1
ATOM 879 C CA . LEU A 1 110 ? 133.031 128.636 120.744 1.00 46.50 133 LEU A CA 1
ATOM 880 C C . LEU A 1 110 ? 134.104 127.909 119.944 1.00 46.50 133 LEU A C 1
ATOM 881 O O . LEU A 1 110 ? 135.293 128.219 120.073 1.00 46.50 133 LEU A O 1
ATOM 886 N N . GLY A 1 111 ? 133.708 126.945 119.121 1.00 48.72 134 GLY A N 1
ATOM 887 C CA . GLY A 1 111 ? 134.653 126.265 118.253 1.00 48.72 134 GLY A CA 1
ATOM 888 C C . GLY A 1 111 ? 135.689 125.421 118.962 1.00 48.72 134 GLY A C 1
ATOM 889 O O . GLY A 1 111 ? 136.874 125.483 118.614 1.00 48.72 134 GLY A O 1
ATOM 890 N N . ALA A 1 112 ? 135.275 124.637 119.950 1.00 42.87 135 ALA A N 1
ATOM 891 C CA . ALA A 1 112 ? 136.164 123.714 120.639 1.00 42.87 135 ALA A CA 1
ATOM 892 C C . ALA A 1 112 ? 136.004 122.324 120.040 1.00 42.87 135 ALA A C 1
ATOM 893 O O . ALA A 1 112 ? 134.880 121.834 119.892 1.00 42.87 135 ALA A O 1
ATOM 895 N N . THR A 1 113 ? 137.123 121.697 119.695 1.00 42.55 136 THR A N 1
ATOM 896 C CA . THR A 1 113 ? 137.077 120.362 119.122 1.00 42.55 136 THR A CA 1
ATOM 897 C C . THR A 1 113 ? 136.637 119.347 120.173 1.00 42.55 136 THR A C 1
ATOM 898 O O . THR A 1 113 ? 136.656 119.611 121.377 1.00 42.55 136 THR A O 1
ATOM 902 N N . ILE A 1 114 ? 136.223 118.171 119.697 1.00 45.29 137 ILE A N 1
ATOM 903 C CA . ILE A 1 114 ? 135.740 117.140 120.610 1.00 45.29 137 ILE A CA 1
ATOM 904 C C . ILE A 1 114 ? 136.865 116.637 121.507 1.00 45.29 137 ILE A C 1
ATOM 905 O O . ILE A 1 114 ? 136.635 116.316 122.680 1.00 45.29 137 ILE A O 1
ATOM 910 N N . TRP A 1 115 ? 138.091 116.565 120.986 1.00 46.55 138 TRP A N 1
ATOM 911 C CA . TRP A 1 115 ? 139.212 116.101 121.796 1.00 46.55 138 TRP A CA 1
ATOM 912 C C . TRP A 1 115 ? 139.483 117.046 122.960 1.00 46.55 138 TRP A C 1
ATOM 913 O O . TRP A 1 115 ? 139.803 116.600 124.065 1.00 46.55 138 TRP A O 1
ATOM 924 N N . GLN A 1 116 ? 139.366 118.355 122.731 1.00 47.98 139 GLN A N 1
ATOM 925 C CA . GLN A 1 116 ? 139.576 119.315 123.811 1.00 47.98 139 GLN A CA 1
ATOM 926 C C . GLN A 1 116 ? 138.520 119.163 124.901 1.00 47.98 139 GLN A C 1
ATOM 927 O O . GLN A 1 116 ? 138.833 119.233 126.096 1.00 47.98 139 GLN A O 1
ATOM 933 N N . LEU A 1 117 ? 137.263 118.952 124.509 1.00 47.73 140 LEU A N 1
ATOM 934 C CA . LEU A 1 117 ? 136.202 118.746 125.489 1.00 47.73 140 LEU A CA 1
ATOM 935 C C . LEU A 1 117 ? 136.424 117.460 126.279 1.00 47.73 140 LEU A C 1
ATOM 936 O O . LEU A 1 117 ? 136.224 117.424 127.502 1.00 47.73 140 LEU A O 1
ATOM 941 N N . LEU A 1 118 ? 136.841 116.392 125.595 1.00 48.22 141 LEU A N 1
ATOM 942 C CA . LEU A 1 118 ? 137.161 115.150 126.290 1.00 48.22 141 LEU A CA 1
ATOM 943 C C . LEU A 1 118 ? 138.321 115.347 127.255 1.00 48.22 141 LEU A C 1
ATOM 944 O O . LEU A 1 118 ? 138.323 114.790 128.358 1.00 48.22 141 LEU A O 1
ATOM 949 N N . ALA A 1 119 ? 139.321 116.133 126.853 1.00 47.44 142 ALA A N 1
ATOM 950 C CA . ALA A 1 119 ? 140.447 116.415 127.734 1.00 47.44 142 ALA A CA 1
ATOM 951 C C . ALA A 1 119 ? 140.003 117.196 128.962 1.00 47.44 142 ALA A C 1
ATOM 952 O O . ALA A 1 119 ? 140.503 116.962 130.064 1.00 47.44 142 ALA A O 1
ATOM 954 N N . PHE A 1 120 ? 139.075 118.138 128.790 1.00 48.59 143 PHE A N 1
ATOM 955 C CA . PHE A 1 120 ? 138.562 118.877 129.941 1.00 48.59 143 PHE A CA 1
ATOM 956 C C . PHE A 1 120 ? 137.803 117.962 130.897 1.00 48.59 143 PHE A C 1
ATOM 957 O O . PHE A 1 120 ? 137.965 118.062 132.122 1.00 48.59 143 PHE A O 1
ATOM 965 N N . ILE A 1 121 ? 136.975 117.063 130.359 1.00 50.56 144 ILE A N 1
ATOM 966 C CA . ILE A 1 121 ? 136.287 116.086 131.205 1.00 50.56 144 ILE A CA 1
ATOM 967 C C . ILE A 1 121 ? 137.294 115.224 131.958 1.00 50.56 144 ILE A C 1
ATOM 968 O O . ILE A 1 121 ? 137.163 114.994 133.169 1.00 50.56 144 ILE A O 1
ATOM 973 N N . LEU A 1 122 ? 138.312 114.733 131.249 1.00 51.65 145 LEU A N 1
ATOM 974 C CA . LEU A 1 122 ? 139.320 113.889 131.879 1.00 51.65 145 LEU A CA 1
ATOM 975 C C . LEU A 1 122 ? 140.075 114.647 132.961 1.00 51.65 145 LEU A C 1
ATOM 976 O O . LEU A 1 122 ? 140.358 114.097 134.028 1.00 51.65 145 LEU A O 1
ATOM 981 N N . ALA A 1 123 ? 140.410 115.913 132.705 1.00 49.33 146 ALA A N 1
ATOM 982 C CA . ALA A 1 123 ? 141.127 116.707 133.695 1.00 49.33 146 ALA A CA 1
ATOM 983 C C . ALA A 1 123 ? 140.281 116.937 134.939 1.00 49.33 146 ALA A C 1
ATOM 984 O O . ALA A 1 123 ? 140.782 116.834 136.063 1.00 49.33 146 ALA A O 1
ATOM 986 N N . PHE A 1 124 ? 138.994 117.247 134.763 1.00 50.26 147 PHE A N 1
ATOM 987 C CA . PHE A 1 124 ? 138.136 117.452 135.927 1.00 50.26 147 PHE A CA 1
ATOM 988 C C . PHE A 1 124 ? 137.980 116.168 136.735 1.00 50.26 147 PHE A C 1
ATOM 989 O O . PHE A 1 124 ? 138.037 116.191 137.973 1.00 50.26 147 PHE A O 1
ATOM 997 N N . PHE A 1 125 ? 137.784 115.035 136.056 1.00 49.26 148 PHE A N 1
ATOM 998 C CA . PHE A 1 125 ? 137.634 113.776 136.779 1.00 49.26 148 PHE A CA 1
ATOM 999 C C . PHE A 1 125 ? 138.929 113.380 137.478 1.00 49.26 148 PHE A C 1
ATOM 1000 O O . PHE A 1 125 ? 138.898 112.856 138.597 1.00 49.26 148 PHE A O 1
ATOM 1008 N N . LEU A 1 126 ? 140.076 113.625 136.842 1.00 49.18 149 LEU A N 1
ATOM 1009 C CA . LEU A 1 126 ? 141.353 113.374 137.501 1.00 49.18 149 LEU A CA 1
ATOM 1010 C C . LEU A 1 126 ? 141.534 114.275 138.713 1.00 49.18 149 LEU A C 1
ATOM 1011 O O . LEU A 1 126 ? 142.072 113.844 139.736 1.00 49.18 149 LEU A O 1
ATOM 1016 N N . ALA A 1 127 ? 141.095 115.532 138.621 1.00 43.82 150 ALA A N 1
ATOM 1017 C CA . ALA A 1 127 ? 141.181 116.424 139.773 1.00 43.82 150 ALA A CA 1
ATOM 1018 C C . ALA A 1 127 ? 140.328 115.917 140.928 1.00 43.82 150 ALA A C 1
ATOM 1019 O O . ALA A 1 127 ? 140.766 115.926 142.085 1.00 43.82 150 ALA A O 1
ATOM 1021 N N . ILE A 1 128 ? 139.110 115.458 140.631 1.00 41.80 151 ILE A N 1
ATOM 1022 C CA . ILE A 1 128 ? 138.244 114.928 141.684 1.00 41.80 151 ILE A CA 1
ATOM 1023 C C . ILE A 1 128 ? 138.849 113.669 142.298 1.00 41.80 151 ILE A C 1
ATOM 1024 O O . ILE A 1 128 ? 138.839 113.487 143.524 1.00 41.80 151 ILE A O 1
ATOM 1029 N N . ILE A 1 129 ? 139.386 112.780 141.459 1.00 42.39 152 ILE A N 1
ATOM 1030 C CA . ILE A 1 129 ? 139.988 111.550 141.963 1.00 42.39 152 ILE A CA 1
ATOM 1031 C C . ILE A 1 129 ? 141.212 111.863 142.816 1.00 42.39 152 ILE A C 1
ATOM 1032 O O . ILE A 1 129 ? 141.446 111.227 143.849 1.00 42.39 152 ILE A O 1
ATOM 1037 N N . LEU A 1 130 ? 142.008 112.851 142.406 1.00 39.11 153 LEU A N 1
ATOM 1038 C CA . LEU A 1 130 ? 143.180 113.220 143.190 1.00 39.11 153 LEU A CA 1
ATOM 1039 C C . LEU A 1 130 ? 142.780 113.857 144.515 1.00 39.11 153 LEU A C 1
ATOM 1040 O O . LEU A 1 130 ? 143.451 113.655 145.532 1.00 39.11 153 LEU A O 1
ATOM 1045 N N . LEU A 1 131 ? 141.692 114.629 144.528 1.00 37.58 154 LEU A N 1
ATOM 1046 C CA . LEU A 1 131 ? 141.189 115.151 145.795 1.00 37.58 154 LEU A CA 1
ATOM 1047 C C . LEU A 1 131 ? 140.741 114.020 146.712 1.00 37.58 154 LEU A C 1
ATOM 1048 O O . LEU A 1 131 ? 140.985 114.057 147.924 1.00 37.58 154 LEU A O 1
ATOM 1053 N N . ILE A 1 132 ? 140.083 113.003 146.153 1.00 37.44 155 ILE A N 1
ATOM 1054 C CA . ILE A 1 132 ? 139.689 111.849 146.960 1.00 37.44 155 ILE A CA 1
ATOM 1055 C C . ILE A 1 132 ? 140.920 111.128 147.499 1.00 37.44 155 ILE A C 1
ATOM 1056 O O . ILE A 1 132 ? 140.947 110.686 148.656 1.00 37.44 155 ILE A O 1
ATOM 1061 N N . ILE A 1 133 ? 141.959 111.000 146.673 1.00 38.99 156 ILE A N 1
ATOM 1062 C CA . ILE A 1 133 ? 143.202 110.374 147.121 1.00 38.99 156 ILE A CA 1
ATOM 1063 C C . ILE A 1 133 ? 143.806 111.166 148.274 1.00 38.99 156 ILE A C 1
ATOM 1064 O O . ILE A 1 133 ? 144.250 110.597 149.279 1.00 38.99 156 ILE A O 1
ATOM 1069 N N . ALA A 1 134 ? 143.828 112.495 148.147 1.00 36.36 157 ALA A N 1
ATOM 1070 C CA . ALA A 1 134 ? 144.327 113.336 149.229 1.00 36.36 157 ALA A CA 1
ATOM 1071 C C . ALA A 1 134 ? 143.492 113.173 150.489 1.00 36.36 157 ALA A C 1
ATOM 1072 O O . ALA A 1 134 ? 144.023 113.254 151.601 1.00 36.36 157 ALA A O 1
ATOM 1074 N N . LEU A 1 135 ? 142.184 112.959 150.335 1.00 35.77 158 LEU A N 1
ATOM 1075 C CA . LEU A 1 135 ? 141.348 112.647 151.489 1.00 35.77 158 LEU A CA 1
ATOM 1076 C C . LEU A 1 135 ? 141.783 111.344 152.149 1.00 35.77 158 LEU A C 1
ATOM 1077 O O . LEU A 1 135 ? 141.901 111.275 153.377 1.00 35.77 158 LEU A O 1
ATOM 1082 N N . TYR A 1 136 ? 142.037 110.304 151.353 1.00 41.06 159 TYR A N 1
ATOM 1083 C CA . TYR A 1 136 ? 142.459 109.026 151.918 1.00 41.06 159 TYR A CA 1
ATOM 1084 C C . TYR A 1 136 ? 143.928 109.017 152.317 1.00 41.06 159 TYR A C 1
ATOM 1085 O O . TYR A 1 136 ? 144.257 108.634 153.444 1.00 41.06 159 TYR A O 1
ATOM 1094 N N . LEU A 1 137 ? 144.821 109.427 151.423 1.00 41.26 160 LEU A N 1
ATOM 1095 C CA . LEU A 1 137 ? 146.234 109.568 151.755 1.00 41.26 160 LEU A CA 1
ATOM 1096 C C . LEU A 1 137 ? 146.432 110.957 152.351 1.00 41.26 160 LEU A C 1
ATOM 1097 O O . LEU A 1 137 ? 146.670 111.926 151.623 1.00 41.26 160 LEU A O 1
ATOM 1102 N N . GLN A 1 138 ? 146.340 111.051 153.675 1.00 37.66 161 GLN A N 1
ATOM 1103 C CA . GLN A 1 138 ? 146.300 112.328 154.372 1.00 37.66 161 GLN A CA 1
ATOM 1104 C C . GLN A 1 138 ? 147.668 112.980 154.504 1.00 37.66 161 GLN A C 1
ATOM 1105 O O . GLN A 1 138 ? 147.821 113.901 155.310 1.00 37.66 161 GLN A O 1
ATOM 1111 N N . GLN A 1 139 ? 148.661 112.523 153.745 1.00 36.48 162 GLN A N 1
ATOM 1112 C CA . GLN A 1 139 ? 149.975 113.147 153.787 1.00 36.48 162 GLN A CA 1
ATOM 1113 C C . GLN A 1 139 ? 149.897 114.571 153.249 1.00 36.48 162 GLN A C 1
ATOM 1114 O O . GLN A 1 139 ? 149.139 114.861 152.320 1.00 36.48 162 GLN A O 1
ATOM 1120 N N . ASN A 1 140 ? 150.682 115.469 153.848 1.00 35.91 163 ASN A N 1
ATOM 1121 C CA . ASN A 1 140 ? 150.586 116.881 153.497 1.00 35.91 163 ASN A CA 1
ATOM 1122 C C . ASN A 1 140 ? 151.204 117.198 152.143 1.00 35.91 163 ASN A C 1
ATOM 1123 O O . ASN A 1 140 ? 150.648 118.009 151.395 1.00 35.91 163 ASN A O 1
ATOM 1128 N N . TRP A 1 141 ? 152.338 116.581 151.803 1.00 41.15 164 TRP A N 1
ATOM 1129 C CA . TRP A 1 141 ? 152.982 116.874 150.528 1.00 41.15 164 TRP A CA 1
ATOM 1130 C C . TRP A 1 141 ? 152.110 116.523 149.335 1.00 41.15 164 TRP A C 1
ATOM 1131 O O . TRP A 1 141 ? 152.373 117.015 148.234 1.00 41.15 164 TRP A O 1
ATOM 1142 N N . TRP A 1 142 ? 151.088 115.692 149.521 1.00 40.17 165 TRP A N 1
ATOM 1143 C CA . TRP A 1 142 ? 150.153 115.400 148.447 1.00 40.17 165 TRP A CA 1
ATOM 1144 C C . TRP A 1 142 ? 149.009 116.401 148.387 1.00 40.17 165 TRP A C 1
ATOM 1145 O O . TRP A 1 142 ? 148.490 116.669 147.298 1.00 40.17 165 TRP A O 1
ATOM 1156 N N . THR A 1 143 ? 148.600 116.961 149.529 1.00 38.39 166 THR A N 1
ATOM 1157 C CA . THR A 1 143 ? 147.589 118.013 149.510 1.00 38.39 166 THR A CA 1
ATOM 1158 C C . THR A 1 143 ? 148.111 119.255 148.802 1.00 38.39 166 THR A C 1
ATOM 1159 O O . THR A 1 143 ? 147.391 119.884 148.016 1.00 38.39 166 THR A O 1
ATOM 1163 N N . LEU A 1 144 ? 149.365 119.622 149.070 1.00 36.95 167 LEU A N 1
ATOM 1164 C CA . LEU A 1 144 ? 150.001 120.723 148.356 1.00 36.95 167 LEU A CA 1
ATOM 1165 C C . LEU A 1 144 ? 149.969 120.481 146.853 1.00 36.95 167 LEU A C 1
ATOM 1166 O O . LEU A 1 144 ? 149.595 121.365 146.071 1.00 36.95 167 LEU A O 1
ATOM 1171 N N . LEU A 1 145 ? 150.350 119.273 146.436 1.00 38.07 168 LEU A N 1
ATOM 1172 C CA . LEU A 1 145 ? 150.419 118.958 145.016 1.00 38.07 168 LEU A CA 1
ATOM 1173 C C . LEU A 1 145 ? 149.040 118.983 144.372 1.00 38.07 168 LEU A C 1
ATOM 1174 O O . LEU A 1 145 ? 148.881 119.505 143.264 1.00 38.07 168 LEU A O 1
ATOM 1179 N N . VAL A 1 146 ? 148.028 118.431 145.045 1.00 38.31 169 VAL A N 1
ATOM 1180 C CA . VAL A 1 146 ? 146.694 118.398 144.452 1.00 38.31 169 VAL A CA 1
ATOM 1181 C C . VAL A 1 146 ? 146.097 119.801 144.385 1.00 38.31 169 VAL A C 1
ATOM 1182 O O . VAL A 1 146 ? 145.385 120.138 143.431 1.00 38.31 169 VAL A O 1
ATOM 1186 N N . ASP A 1 147 ? 146.383 120.650 145.378 1.00 37.90 170 ASP A N 1
ATOM 1187 C CA . ASP A 1 147 ? 145.898 122.025 145.317 1.00 37.90 170 ASP A CA 1
ATOM 1188 C C . ASP A 1 147 ? 146.572 122.799 144.191 1.00 37.90 170 ASP A C 1
ATOM 1189 O O . ASP A 1 147 ? 145.913 123.558 143.467 1.00 37.90 170 ASP A O 1
ATOM 1194 N N . LEU A 1 148 ? 147.885 122.620 144.022 1.00 38.09 171 LEU A N 1
ATOM 1195 C CA . LEU A 1 148 ? 148.568 123.264 142.906 1.00 38.09 171 LEU A CA 1
ATOM 1196 C C . LEU A 1 148 ? 148.033 122.756 141.573 1.00 38.09 171 LEU A C 1
ATOM 1197 O O . LEU A 1 148 ? 147.904 123.524 140.614 1.00 38.09 171 LEU A O 1
ATOM 1202 N N . LEU A 1 149 ? 147.715 121.464 141.496 1.00 39.96 172 LEU A N 1
ATOM 1203 C CA . LEU A 1 149 ? 147.149 120.909 140.272 1.00 39.96 172 LEU A CA 1
ATOM 1204 C C . LEU A 1 149 ? 145.775 121.499 139.979 1.00 39.96 172 LEU A C 1
ATOM 1205 O O . LEU A 1 149 ? 145.454 121.783 138.821 1.00 39.96 172 LEU A O 1
ATOM 1210 N N . TRP A 1 150 ? 144.946 121.680 141.009 1.00 42.40 173 TRP A N 1
ATOM 1211 C CA . TRP A 1 150 ? 143.649 122.321 140.809 1.00 42.40 173 TRP A CA 1
ATOM 1212 C C . TRP A 1 150 ? 143.814 123.755 140.322 1.00 42.40 173 TRP A C 1
ATOM 1213 O O . TRP A 1 150 ? 143.091 124.205 139.419 1.00 42.40 173 TRP A O 1
ATOM 1224 N N . LEU A 1 151 ? 144.757 124.491 140.915 1.00 41.77 174 LEU A N 1
ATOM 1225 C CA . LEU A 1 151 ? 145.009 125.857 140.471 1.00 41.77 174 LEU A CA 1
ATOM 1226 C C . LEU A 1 151 ? 145.467 125.886 139.018 1.00 41.77 174 LEU A C 1
ATOM 1227 O O . LEU A 1 151 ? 145.018 126.731 138.237 1.00 41.77 174 LEU A O 1
ATOM 1232 N N . LEU A 1 152 ? 146.356 124.966 138.636 1.00 43.39 175 LEU A N 1
ATOM 1233 C CA . LEU A 1 152 ? 146.808 124.905 137.249 1.00 43.39 175 LEU A CA 1
ATOM 1234 C C . LEU A 1 152 ? 145.667 124.545 136.306 1.00 43.39 175 LEU A C 1
ATOM 1235 O O . LEU A 1 152 ? 145.577 125.083 135.199 1.00 43.39 175 LEU A O 1
ATOM 1240 N N . LEU A 1 153 ? 144.792 123.628 136.723 1.00 43.67 176 LEU A N 1
ATOM 1241 C CA . LEU A 1 153 ? 143.657 123.251 135.887 1.00 43.67 176 LEU A CA 1
ATOM 1242 C C . LEU A 1 153 ? 142.747 124.444 135.630 1.00 43.67 176 LEU A C 1
ATOM 1243 O O . LEU A 1 153 ? 142.367 124.718 134.484 1.00 43.67 176 LEU A O 1
ATOM 1248 N N . PHE A 1 154 ? 142.391 125.174 136.689 1.00 44.75 177 PHE A N 1
ATOM 1249 C CA . PHE A 1 154 ? 141.522 126.332 136.500 1.00 44.75 177 PHE A CA 1
ATOM 1250 C C . PHE A 1 154 ? 142.226 127.454 135.746 1.00 44.75 177 PHE A C 1
ATOM 1251 O O . PHE A 1 154 ? 141.584 128.171 134.969 1.00 44.75 177 PHE A O 1
ATOM 1259 N N . MET A 1 155 ? 143.539 127.608 135.930 1.00 49.01 178 MET A N 1
ATOM 1260 C CA . MET A 1 155 ? 144.280 128.594 135.151 1.00 49.01 178 MET A CA 1
ATOM 1261 C C . MET A 1 155 ? 144.274 128.241 133.669 1.00 49.01 178 MET A C 1
ATOM 1262 O O . MET A 1 155 ? 144.127 129.120 132.815 1.00 49.01 178 MET A O 1
ATOM 1267 N N . ALA A 1 156 ? 144.435 126.956 133.344 1.00 49.92 179 ALA A N 1
ATOM 1268 C CA . ALA A 1 156 ? 144.376 126.529 131.950 1.00 49.92 179 ALA A CA 1
ATOM 1269 C C . ALA A 1 156 ? 142.986 126.742 131.366 1.00 49.92 179 ALA A C 1
ATOM 1270 O O . ALA A 1 156 ? 142.850 127.160 130.209 1.00 49.92 179 ALA A O 1
ATOM 1272 N N . ILE A 1 157 ? 141.943 126.452 132.147 1.00 48.91 180 ILE A N 1
ATOM 1273 C CA . ILE A 1 157 ? 140.580 126.709 131.687 1.00 48.91 180 ILE A CA 1
ATOM 1274 C C . ILE A 1 157 ? 140.386 128.192 131.404 1.00 48.91 180 ILE A C 1
ATOM 1275 O O . ILE A 1 157 ? 139.769 128.575 130.403 1.00 48.91 180 ILE A O 1
ATOM 1280 N N . LEU A 1 158 ? 140.907 129.049 132.283 1.00 52.10 181 LEU A N 1
ATOM 1281 C CA . LEU A 1 158 ? 140.821 130.489 132.060 1.00 52.10 181 LEU A CA 1
ATOM 1282 C C . LEU A 1 158 ? 141.580 130.904 130.804 1.00 52.10 181 LEU A C 1
ATOM 1283 O O . LEU A 1 158 ? 141.105 131.745 130.032 1.00 52.10 181 LEU A O 1
ATOM 1288 N N . ILE A 1 159 ? 142.767 130.331 130.589 1.00 56.72 182 ILE A N 1
ATOM 1289 C CA . ILE A 1 159 ? 143.584 130.700 129.435 1.00 56.72 182 ILE A CA 1
ATOM 1290 C C . ILE A 1 159 ? 142.889 130.307 128.138 1.00 56.72 182 ILE A C 1
ATOM 1291 O O . ILE A 1 159 ? 142.843 131.088 127.180 1.00 56.72 182 ILE A O 1
ATOM 1296 N N . TRP A 1 160 ? 142.331 129.101 128.087 1.00 58.17 183 TRP A N 1
ATOM 1297 C CA . TRP A 1 160 ? 141.623 128.631 126.903 1.00 58.17 183 TRP A CA 1
ATOM 1298 C C . TRP A 1 160 ? 140.166 129.074 126.874 1.00 58.17 183 TRP A C 1
ATOM 1299 O O . TRP A 1 160 ? 139.454 128.723 125.929 1.00 58.17 183 TRP A O 1
ATOM 1310 N N . MET A 1 161 ? 139.734 129.855 127.868 1.00 64.63 184 MET A N 1
ATOM 1311 C CA . MET A 1 161 ? 138.349 130.311 128.066 1.00 64.63 184 MET A CA 1
ATOM 1312 C C . MET A 1 161 ? 137.280 129.451 127.395 1.00 64.63 184 MET A C 1
ATOM 1313 O O . MET A 1 161 ? 136.106 129.510 127.761 1.00 64.63 184 MET A O 1
ATOM 1318 N N . SER B 1 1 ? 122.564 134.423 134.581 1.00 63.62 24 SER B N 1
ATOM 1319 C CA . SER B 1 1 ? 123.392 134.880 135.691 1.00 63.62 24 SER B CA 1
ATOM 1320 C C . SER B 1 1 ? 122.558 135.076 136.951 1.00 63.62 24 SER B C 1
ATOM 1321 O O . SER B 1 1 ? 122.881 134.537 138.009 1.00 63.62 24 SER B O 1
ATOM 1324 N N . ILE B 1 2 ? 121.485 135.858 136.827 1.00 62.54 25 ILE B N 1
ATOM 1325 C CA . ILE B 1 2 ? 120.618 136.118 137.971 1.00 62.54 25 ILE B CA 1
ATOM 1326 C C . ILE B 1 2 ? 119.933 134.836 138.428 1.00 62.54 25 ILE B C 1
ATOM 1327 O O . ILE B 1 2 ? 119.851 134.557 139.630 1.00 62.54 25 ILE B O 1
ATOM 1332 N N . GLY B 1 3 ? 119.436 134.036 137.483 1.00 60.23 26 GLY B N 1
ATOM 1333 C CA . GLY B 1 3 ? 118.746 132.810 137.857 1.00 60.23 26 GLY B CA 1
ATOM 1334 C C . GLY B 1 3 ? 119.656 131.817 138.554 1.00 60.23 26 GLY B C 1
ATOM 1335 O O . GLY B 1 3 ? 119.292 131.232 139.578 1.00 60.23 26 GLY B O 1
ATOM 1336 N N . LEU B 1 4 ? 120.860 131.619 138.013 1.00 56.00 27 LEU B N 1
ATOM 1337 C CA . LEU B 1 4 ? 121.805 130.702 138.641 1.00 56.00 27 LEU B CA 1
ATOM 1338 C C . LEU B 1 4 ? 122.203 131.185 140.029 1.00 56.00 27 LEU B C 1
ATOM 1339 O O . LEU B 1 4 ? 122.216 130.402 140.986 1.00 56.00 27 LEU B O 1
ATOM 1344 N N . ALA B 1 5 ? 122.517 132.475 140.161 1.00 54.96 28 ALA B N 1
ATOM 1345 C CA . ALA B 1 5 ? 122.931 133.002 141.456 1.00 54.96 28 ALA B CA 1
ATOM 1346 C C . ALA B 1 5 ? 121.805 132.908 142.476 1.00 54.96 28 ALA B C 1
ATOM 1347 O O . ALA B 1 5 ? 122.053 132.661 143.661 1.00 54.96 28 ALA B O 1
ATOM 1349 N N . LEU B 1 6 ? 120.560 133.103 142.037 1.00 54.82 29 LEU B N 1
ATOM 1350 C CA . LEU B 1 6 ? 119.424 132.873 142.923 1.00 54.82 29 LEU B CA 1
ATOM 1351 C C . LEU B 1 6 ? 119.326 131.405 143.316 1.00 54.82 29 LEU B C 1
ATOM 1352 O O . LEU B 1 6 ? 118.979 131.084 144.458 1.00 54.82 29 LEU B O 1
ATOM 1357 N N . LEU B 1 7 ? 119.616 130.501 142.378 1.00 51.96 30 LEU B N 1
ATOM 1358 C CA . LEU B 1 7 ? 119.570 129.075 142.686 1.00 51.96 30 LEU B CA 1
ATOM 1359 C C . LEU B 1 7 ? 120.601 128.698 143.744 1.00 51.96 30 LEU B C 1
ATOM 1360 O O . LEU B 1 7 ? 120.300 127.931 144.665 1.00 51.96 30 LEU B O 1
ATOM 1365 N N . LEU B 1 8 ? 121.825 129.224 143.630 1.00 46.71 31 LEU B N 1
ATOM 1366 C CA . LEU B 1 8 ? 122.822 128.971 144.669 1.00 46.71 31 LEU B CA 1
ATOM 1367 C C . LEU B 1 8 ? 122.385 129.543 146.010 1.00 46.71 31 LEU B C 1
ATOM 1368 O O . LEU B 1 8 ? 122.582 128.910 147.054 1.00 46.71 31 LEU B O 1
ATOM 1373 N N . LEU B 1 9 ? 121.788 130.736 146.007 1.00 45.70 32 LEU B N 1
ATOM 1374 C CA . LEU B 1 9 ? 121.347 131.336 147.262 1.00 45.70 32 LEU B CA 1
ATOM 1375 C C . LEU B 1 9 ? 120.284 130.479 147.935 1.00 45.70 32 LEU B C 1
ATOM 1376 O O . LEU B 1 9 ? 120.269 130.349 149.164 1.00 45.70 32 LEU B O 1
ATOM 1381 N N . LEU B 1 10 ? 119.375 129.900 147.149 1.00 47.15 33 LEU B N 1
ATOM 1382 C CA . LEU B 1 10 ? 118.404 128.972 147.717 1.00 47.15 33 LEU B CA 1
ATOM 1383 C C . LEU B 1 10 ? 119.093 127.725 148.257 1.00 47.15 33 LEU B C 1
ATOM 1384 O O . LEU B 1 10 ? 118.718 127.209 149.316 1.00 47.15 33 LEU B O 1
ATOM 1389 N N . LEU B 1 11 ? 120.100 127.223 147.540 1.00 43.49 34 LEU B N 1
ATOM 1390 C CA . LEU B 1 11 ? 120.846 126.070 148.033 1.00 43.49 34 LEU B CA 1
ATOM 1391 C C . LEU B 1 11 ? 121.735 126.444 149.211 1.00 43.49 34 LEU B C 1
ATOM 1392 O O . LEU B 1 11 ? 121.892 125.654 150.148 1.00 43.49 34 LEU B O 1
ATOM 1397 N N . ALA B 1 12 ? 122.337 127.635 149.179 1.00 38.85 35 ALA B N 1
ATOM 1398 C CA . ALA B 1 12 ? 123.183 128.056 150.291 1.00 38.85 35 ALA B CA 1
ATOM 1399 C C . ALA B 1 12 ? 122.371 128.223 151.566 1.00 38.85 35 ALA B C 1
ATOM 1400 O O . ALA B 1 12 ? 122.834 127.870 152.657 1.00 38.85 35 ALA B O 1
ATOM 1402 N N . LEU B 1 13 ? 121.156 128.765 151.452 1.00 39.33 36 LEU B N 1
ATOM 1403 C CA . LEU B 1 13 ? 120.296 128.893 152.622 1.00 39.33 36 LEU B CA 1
ATOM 1404 C C . LEU B 1 13 ? 119.947 127.530 153.200 1.00 39.33 36 LEU B C 1
ATOM 1405 O O . LEU B 1 13 ? 119.944 127.351 154.421 1.00 39.33 36 LEU B O 1
ATOM 1410 N N . LEU B 1 14 ? 119.649 126.555 152.339 1.00 39.34 37 LEU B N 1
ATOM 1411 C CA . LEU B 1 14 ? 119.350 125.213 152.826 1.00 39.34 37 LEU B CA 1
ATOM 1412 C C . LEU B 1 14 ? 120.570 124.579 153.484 1.00 39.34 37 LEU B C 1
ATOM 1413 O O . LEU B 1 14 ? 120.454 123.944 154.540 1.00 39.34 37 LEU B O 1
ATOM 1418 N N . PHE B 1 15 ? 121.750 124.751 152.881 1.00 36.88 38 PHE B N 1
ATOM 1419 C CA . PHE B 1 15 ? 122.979 124.238 153.479 1.00 36.88 38 PHE B CA 1
ATOM 1420 C C . PHE B 1 15 ? 123.191 124.824 154.866 1.00 36.88 38 PHE B C 1
ATOM 1421 O O . PHE B 1 15 ? 123.480 124.100 155.824 1.00 36.88 38 PHE B O 1
ATOM 1429 N N . TRP B 1 16 ? 123.049 126.145 154.987 1.00 37.01 39 TRP B N 1
ATOM 1430 C CA . TRP B 1 16 ? 123.290 126.806 156.263 1.00 37.01 39 TRP B CA 1
ATOM 1431 C C . TRP B 1 16 ? 122.251 126.406 157.301 1.00 37.01 39 TRP B C 1
ATOM 1432 O O . TRP B 1 16 ? 122.592 126.165 158.465 1.00 37.01 39 TRP B O 1
ATOM 1443 N N . LEU B 1 17 ? 120.982 126.320 156.898 1.00 36.01 40 LEU B N 1
ATOM 1444 C CA . LEU B 1 17 ? 119.925 125.936 157.823 1.00 36.01 40 LEU B CA 1
ATOM 1445 C C . LEU B 1 17 ? 120.066 124.493 158.283 1.00 36.01 40 LEU B C 1
ATOM 1446 O O . LEU B 1 17 ? 119.671 124.174 159.408 1.00 36.01 40 LEU B O 1
ATOM 1451 N N . TYR B 1 18 ? 120.614 123.614 157.443 1.00 34.45 41 TYR B N 1
ATOM 1452 C CA . TYR B 1 18 ? 120.905 122.261 157.899 1.00 34.45 41 TYR B CA 1
ATOM 1453 C C . TYR B 1 18 ? 122.122 122.223 158.815 1.00 34.45 41 TYR B C 1
ATOM 1454 O O . TYR B 1 18 ? 122.116 121.512 159.825 1.00 34.45 41 TYR B O 1
ATOM 1463 N N . ILE B 1 19 ? 123.173 122.971 158.479 1.00 32.40 42 ILE B N 1
ATOM 1464 C CA . ILE B 1 19 ? 124.422 122.866 159.226 1.00 32.40 42 ILE B CA 1
ATOM 1465 C C . ILE B 1 19 ? 124.279 123.467 160.618 1.00 32.40 42 ILE B C 1
ATOM 1466 O O . ILE B 1 19 ? 124.788 122.912 161.599 1.00 32.40 42 ILE B O 1
ATOM 1471 N N . VAL B 1 20 ? 123.583 124.599 160.736 1.00 33.71 43 VAL B N 1
ATOM 1472 C CA . VAL B 1 20 ? 123.427 125.218 162.046 1.00 33.71 43 VAL B CA 1
ATOM 1473 C C . VAL B 1 20 ? 122.601 124.348 162.986 1.00 33.71 43 VAL B C 1
ATOM 1474 O O . VAL B 1 20 ? 122.776 124.426 164.207 1.00 33.71 43 VAL B O 1
ATOM 1478 N N . MET B 1 21 ? 121.721 123.501 162.456 1.00 32.71 44 MET B N 1
ATOM 1479 C CA . MET B 1 21 ? 120.821 122.681 163.259 1.00 32.71 44 MET B CA 1
ATOM 1480 C C . MET B 1 21 ? 121.131 121.196 163.111 1.00 32.71 44 MET B C 1
ATOM 1481 O O . MET B 1 21 ? 120.229 120.357 163.081 1.00 32.71 44 MET B O 1
ATOM 1486 N N . SER B 1 22 ? 122.413 120.846 163.017 1.00 35.80 45 SER B N 1
ATOM 1487 C CA . SER B 1 22 ? 122.826 119.457 162.869 1.00 35.80 45 SER B CA 1
ATOM 1488 C C . SER B 1 22 ? 123.609 118.958 164.077 1.00 35.80 45 SER B C 1
ATOM 1489 O O . SER B 1 22 ? 123.232 117.957 164.692 1.00 35.80 45 SER B O 1
ATOM 1492 N N . ASN B 1 23 ? 124.694 119.635 164.434 1.00 37.67 46 ASN B N 1
ATOM 1493 C CA . ASN B 1 23 ? 125.564 119.216 165.529 1.00 37.67 46 ASN B CA 1
ATOM 1494 C C . ASN B 1 23 ? 125.162 119.989 166.780 1.00 37.67 46 ASN B C 1
ATOM 1495 O O . ASN B 1 23 ? 125.541 121.149 166.956 1.00 37.67 46 ASN B O 1
ATOM 1500 N N . TRP B 1 24 ? 124.396 119.343 167.656 1.00 41.12 47 TRP B N 1
ATOM 1501 C CA . TRP B 1 24 ? 123.939 119.990 168.877 1.00 41.12 47 TRP B CA 1
ATOM 1502 C C . TRP B 1 24 ? 124.958 119.926 170.005 1.00 41.12 47 TRP B C 1
ATOM 1503 O O . TRP B 1 24 ? 124.781 120.616 171.015 1.00 41.12 47 TRP B O 1
ATOM 1514 N N . THR B 1 25 ? 126.016 119.130 169.861 1.00 40.51 48 THR B N 1
ATOM 1515 C CA . THR B 1 25 ? 127.065 119.048 170.868 1.00 40.51 48 THR B CA 1
ATOM 1516 C C . THR B 1 25 ? 128.341 119.775 170.477 1.00 40.51 48 THR B C 1
ATOM 1517 O O . THR B 1 25 ? 129.057 120.252 171.359 1.00 40.51 48 THR B O 1
ATOM 1521 N N . GLY B 1 26 ? 128.641 119.877 169.185 1.00 38.57 49 GLY B N 1
ATOM 1522 C CA . GLY B 1 26 ? 129.793 120.635 168.742 1.00 38.57 49 GLY B CA 1
ATOM 1523 C C . GLY B 1 26 ? 129.484 122.114 168.687 1.00 38.57 49 GLY B C 1
ATOM 1524 O O . GLY B 1 26 ? 128.719 122.561 167.827 1.00 38.57 49 GLY B O 1
ATOM 1525 N N . GLY B 1 27 ? 130.066 122.886 169.599 1.00 40.94 50 GLY B N 1
ATOM 1526 C CA . GLY B 1 27 ? 129.734 124.292 169.697 1.00 40.94 50 GLY B CA 1
ATOM 1527 C C . GLY B 1 27 ? 130.937 125.208 169.765 1.00 40.94 50 GLY B C 1
ATOM 1528 O O . GLY B 1 27 ? 130.847 126.326 170.280 1.00 40.94 50 GLY B O 1
ATOM 1529 N N . ALA B 1 28 ? 132.073 124.738 169.258 1.00 36.76 51 ALA B N 1
ATOM 1530 C CA . ALA B 1 28 ? 133.267 125.561 169.141 1.00 36.76 51 ALA B CA 1
ATOM 1531 C C . ALA B 1 28 ? 133.664 125.840 167.704 1.00 36.76 51 ALA B C 1
ATOM 1532 O O . ALA B 1 28 ? 134.158 126.931 167.415 1.00 36.76 51 ALA B O 1
ATOM 1534 N N . LEU B 1 29 ? 133.454 124.887 166.797 1.00 33.91 52 LEU B N 1
ATOM 1535 C CA . LEU B 1 29 ? 133.757 125.073 165.389 1.00 33.91 52 LEU B CA 1
ATOM 1536 C C . LEU B 1 29 ? 132.519 125.121 164.509 1.00 33.91 52 LEU B C 1
ATOM 1537 O O . LEU B 1 29 ? 132.602 125.625 163.383 1.00 33.91 52 LEU B O 1
ATOM 1542 N N . LEU B 1 30 ? 131.380 124.613 164.981 1.00 34.49 53 LEU B N 1
ATOM 1543 C CA . LEU B 1 30 ? 130.157 124.716 164.196 1.00 34.49 53 LEU B CA 1
ATOM 1544 C C . LEU B 1 30 ? 129.730 126.166 164.030 1.00 34.49 53 LEU B C 1
ATOM 1545 O O . LEU B 1 30 ? 129.159 126.528 162.995 1.00 34.49 53 LEU B O 1
ATOM 1550 N N . VAL B 1 31 ? 129.998 127.006 165.031 1.00 34.81 54 VAL B N 1
ATOM 1551 C CA . VAL B 1 31 ? 129.742 128.434 164.884 1.00 34.81 54 VAL B CA 1
ATOM 1552 C C . VAL B 1 31 ? 130.574 129.002 163.745 1.00 34.81 54 VAL B C 1
ATOM 1553 O O . VAL B 1 31 ? 130.083 129.792 162.931 1.00 34.81 54 VAL B O 1
ATOM 1557 N N . LEU B 1 32 ? 131.844 128.601 163.663 1.00 34.49 55 LEU B N 1
ATOM 1558 C CA . LEU B 1 32 ? 132.697 129.070 162.578 1.00 34.49 55 LEU B CA 1
ATOM 1559 C C . LEU B 1 32 ? 132.196 128.577 161.226 1.00 34.49 55 LEU B C 1
ATOM 1560 O O . LEU B 1 32 ? 132.211 129.326 160.245 1.00 34.49 55 LEU B O 1
ATOM 1565 N N . TYR B 1 33 ? 131.746 127.321 161.150 1.00 33.93 56 TYR B N 1
ATOM 1566 C CA . TYR B 1 33 ? 131.216 126.813 159.885 1.00 33.93 56 TYR B CA 1
ATOM 1567 C C . TYR B 1 33 ? 129.966 127.575 159.458 1.00 33.93 56 TYR B C 1
ATOM 1568 O O . TYR B 1 33 ? 129.820 127.941 158.284 1.00 33.93 56 TYR B O 1
ATOM 1577 N N . SER B 1 34 ? 129.047 127.816 160.396 1.00 34.65 57 SER B N 1
ATOM 1578 C CA . SER B 1 34 ? 127.827 128.541 160.059 1.00 34.65 57 SER B CA 1
ATOM 1579 C C . SER B 1 34 ? 128.135 129.973 159.644 1.00 34.65 57 SER B C 1
ATOM 1580 O O . SER B 1 34 ? 127.554 130.489 158.681 1.00 34.65 57 SER B O 1
ATOM 1583 N N . PHE B 1 35 ? 129.058 130.631 160.347 1.00 37.40 58 PHE B N 1
ATOM 1584 C CA . PHE B 1 35 ? 129.457 131.976 159.961 1.00 37.40 58 PHE B CA 1
ATOM 1585 C C . PHE B 1 35 ? 130.173 132.010 158.620 1.00 37.40 58 PHE B C 1
ATOM 1586 O O . PHE B 1 35 ? 130.042 133.000 157.895 1.00 37.40 58 PHE B O 1
ATOM 1594 N N . ALA B 1 36 ? 130.920 130.964 158.272 1.00 35.82 59 ALA B N 1
ATOM 1595 C CA . ALA B 1 36 ? 131.539 130.879 156.959 1.00 35.82 59 ALA B CA 1
ATOM 1596 C C . ALA B 1 36 ? 130.524 130.669 155.850 1.00 35.82 59 ALA B C 1
ATOM 1597 O O . ALA B 1 36 ? 130.699 131.219 154.759 1.00 35.82 59 ALA B O 1
ATOM 1599 N N . LEU B 1 37 ? 129.472 129.893 156.095 1.00 35.38 60 LEU B N 1
ATOM 1600 C CA . LEU B 1 37 ? 128.394 129.796 155.120 1.00 35.38 60 LEU B CA 1
ATOM 1601 C C . LEU B 1 37 ? 127.581 131.072 155.001 1.00 35.38 60 LEU B C 1
ATOM 1602 O O . LEU B 1 37 ? 127.079 131.366 153.912 1.00 35.38 60 LEU B O 1
ATOM 1607 N N . MET B 1 38 ? 127.430 131.832 156.081 1.00 38.22 61 MET B N 1
ATOM 1608 C CA . MET B 1 38 ? 126.644 133.053 155.993 1.00 38.22 61 MET B CA 1
ATOM 1609 C C . MET B 1 38 ? 127.353 134.144 155.203 1.00 38.22 61 MET B C 1
ATOM 1610 O O . MET B 1 38 ? 126.690 134.946 154.535 1.00 38.22 61 MET B O 1
ATOM 1615 N N . LEU B 1 39 ? 128.686 134.176 155.228 1.00 36.88 62 LEU B N 1
ATOM 1616 C CA . LEU B 1 39 ? 129.399 135.085 154.339 1.00 36.88 62 LEU B CA 1
ATOM 1617 C C . LEU B 1 39 ? 129.200 134.702 152.878 1.00 36.88 62 LEU B C 1
ATOM 1618 O O . LEU B 1 39 ? 129.152 135.581 152.010 1.00 36.88 62 LEU B O 1
ATOM 1623 N N . ILE B 1 40 ? 129.064 133.406 152.587 1.00 35.15 63 ILE B N 1
ATOM 1624 C CA . ILE B 1 40 ? 128.724 132.981 151.232 1.00 35.15 63 ILE B CA 1
ATOM 1625 C C . ILE B 1 40 ? 127.361 133.529 150.832 1.00 35.15 63 ILE B C 1
ATOM 1626 O O . ILE B 1 40 ? 127.168 133.996 149.704 1.00 35.15 63 ILE B O 1
ATOM 1631 N N . ILE B 1 41 ? 126.394 133.478 151.750 1.00 38.09 64 ILE B N 1
ATOM 1632 C CA . ILE B 1 41 ? 125.063 134.007 151.463 1.00 38.09 64 ILE B CA 1
ATOM 1633 C C . ILE B 1 41 ? 125.121 135.512 151.237 1.00 38.09 64 ILE B C 1
ATOM 1634 O O . ILE B 1 41 ? 124.449 136.045 150.349 1.00 38.09 64 ILE B O 1
ATOM 1639 N N . ILE B 1 42 ? 125.916 136.222 152.040 1.00 39.33 65 ILE B N 1
ATOM 1640 C CA . ILE B 1 42 ? 126.050 137.665 151.852 1.00 39.33 65 ILE B CA 1
ATOM 1641 C C . ILE B 1 42 ? 126.675 137.990 150.500 1.00 39.33 65 ILE B C 1
ATOM 1642 O O . ILE B 1 42 ? 126.218 138.904 149.801 1.00 39.33 65 ILE B O 1
ATOM 1647 N N . ILE B 1 43 ? 127.724 137.265 150.108 1.00 40.83 66 ILE B N 1
ATOM 1648 C CA . ILE B 1 43 ? 128.323 137.489 148.796 1.00 40.83 66 ILE B CA 1
ATOM 1649 C C . ILE B 1 43 ? 127.332 137.181 147.680 1.00 40.83 66 ILE B C 1
ATOM 1650 O O . ILE B 1 43 ? 127.270 137.908 146.681 1.00 40.83 66 ILE B O 1
ATOM 1655 N N . LEU B 1 44 ? 126.540 136.116 147.822 1.00 44.77 67 LEU B N 1
ATOM 1656 C CA . LEU B 1 44 ? 125.528 135.815 146.815 1.00 44.77 67 LEU B CA 1
ATOM 1657 C C . LEU B 1 44 ? 124.480 136.919 146.733 1.00 44.77 67 LEU B C 1
ATOM 1658 O O . LEU B 1 44 ? 124.048 137.286 145.635 1.00 44.77 67 LEU B O 1
ATOM 1663 N N . ILE B 1 45 ? 124.057 137.459 147.879 1.00 45.95 68 ILE B N 1
ATOM 1664 C CA . ILE B 1 45 ? 123.106 138.568 147.871 1.00 45.95 68 ILE B CA 1
ATOM 1665 C C . ILE B 1 45 ? 123.697 139.768 147.147 1.00 45.95 68 ILE B C 1
ATOM 1666 O O . ILE B 1 45 ? 123.029 140.410 146.328 1.00 45.95 68 ILE B O 1
ATOM 1671 N N . ILE B 1 46 ? 124.961 140.088 147.433 1.00 50.07 69 ILE B N 1
ATOM 1672 C CA . ILE B 1 46 ? 125.606 141.212 146.761 1.00 50.07 69 ILE B CA 1
ATOM 1673 C C . ILE B 1 46 ? 125.686 140.972 145.259 1.00 50.07 69 ILE B C 1
ATOM 1674 O O . ILE B 1 46 ? 125.498 141.899 144.463 1.00 50.07 69 ILE B O 1
ATOM 1679 N N . PHE B 1 47 ? 125.944 139.732 144.844 1.00 55.34 70 PHE B N 1
ATOM 1680 C CA . PHE B 1 47 ? 126.065 139.396 143.432 1.00 55.34 70 PHE B CA 1
ATOM 1681 C C . PHE B 1 47 ? 124.714 139.300 142.726 1.00 55.34 70 PHE B C 1
ATOM 1682 O O . PHE B 1 47 ? 124.663 139.351 141.493 1.00 55.34 70 PHE B O 1
ATOM 1690 N N . ILE B 1 48 ? 123.621 139.162 143.475 1.00 55.53 71 ILE B N 1
ATOM 1691 C CA . ILE B 1 48 ? 122.287 139.134 142.882 1.00 55.53 71 ILE B CA 1
ATOM 1692 C C . ILE B 1 48 ? 121.721 140.545 142.885 1.00 55.53 71 ILE B C 1
ATOM 1693 O O . ILE B 1 48 ? 121.058 140.966 141.931 1.00 55.53 71 ILE B O 1
ATOM 1698 N N . PHE B 1 49 ? 121.990 141.285 143.949 1.00 57.32 72 PHE B N 1
ATOM 1699 C CA . PHE B 1 49 ? 121.619 142.683 144.038 1.00 57.32 72 PHE B CA 1
ATOM 1700 C C . PHE B 1 49 ? 122.709 143.518 143.371 1.00 57.32 72 PHE B C 1
ATOM 1701 O O . PHE B 1 49 ? 123.548 142.998 142.629 1.00 57.32 72 PHE B O 1
ATOM 1709 N N . ARG B 1 50 ? 122.679 144.827 143.608 1.00 68.78 73 ARG B N 1
ATOM 1710 C CA . ARG B 1 50 ? 123.597 145.761 142.963 1.00 68.78 73 ARG B CA 1
ATOM 1711 C C . ARG B 1 50 ? 125.047 145.293 143.054 1.00 68.78 73 ARG B C 1
ATOM 1712 O O . ARG B 1 50 ? 125.564 145.028 144.142 1.00 68.78 73 ARG B O 1
ATOM 1720 N N . ARG B 1 51 ? 125.685 145.152 141.892 1.00 65.15 74 ARG B N 1
ATOM 1721 C CA . ARG B 1 51 ? 127.053 144.657 141.799 1.00 65.15 74 ARG B CA 1
ATOM 1722 C C . ARG B 1 51 ? 128.098 145.731 142.059 1.00 65.15 74 ARG B C 1
ATOM 1723 O O . ARG B 1 51 ? 129.282 145.401 142.174 1.00 65.15 74 ARG B O 1
ATOM 1731 N N . ASP B 1 52 ? 127.701 147.002 142.148 1.00 69.25 75 ASP B N 1
ATOM 1732 C CA . ASP B 1 52 ? 128.677 148.060 142.378 1.00 69.25 75 ASP B CA 1
ATOM 1733 C C . ASP B 1 52 ? 129.334 147.946 143.746 1.00 69.25 75 ASP B C 1
ATOM 1734 O O . ASP B 1 52 ? 130.378 148.566 143.973 1.00 69.25 75 ASP B O 1
ATOM 1739 N N . LEU B 1 53 ? 128.750 147.171 144.654 1.00 66.49 76 LEU B N 1
ATOM 1740 C CA . LEU B 1 53 ? 129.322 146.943 145.971 1.00 66.49 76 LEU B CA 1
ATOM 1741 C C . LEU B 1 53 ? 130.233 145.724 146.017 1.00 66.49 76 LEU B C 1
ATOM 1742 O O . LEU B 1 53 ? 130.767 145.410 147.085 1.00 66.49 76 LEU B O 1
ATOM 1747 N N . LEU B 1 54 ? 130.422 145.029 144.892 1.00 65.49 77 LEU B N 1
ATOM 1748 C CA . LEU B 1 54 ? 131.295 143.859 144.885 1.00 65.49 77 LEU B CA 1
ATOM 1749 C C . LEU B 1 54 ? 132.735 144.239 145.203 1.00 65.49 77 LEU B C 1
ATOM 1750 O O . LEU B 1 54 ? 133.425 143.523 145.937 1.00 65.49 77 LEU B O 1
ATOM 1755 N N . CYS B 1 55 ? 133.214 145.354 144.649 1.00 71.92 78 CYS B N 1
ATOM 1756 C CA . CYS B 1 55 ? 134.582 145.773 144.951 1.00 71.92 78 CYS B CA 1
ATOM 1757 C C . CYS B 1 55 ? 134.726 146.266 146.386 1.00 71.92 78 CYS B C 1
ATOM 1758 O O . CYS B 1 55 ? 135.631 145.785 147.091 1.00 71.92 78 CYS B O 1
ATOM 1761 N N . PRO B 1 56 ? 133.902 147.195 146.888 1.00 71.59 79 PRO B N 1
ATOM 1762 C CA . PRO B 1 56 ? 134.100 147.632 148.280 1.00 71.59 79 PRO B CA 1
ATOM 1763 C C . PRO B 1 56 ? 133.639 146.615 149.308 1.00 71.59 79 PRO B C 1
ATOM 1764 O O . PRO B 1 56 ? 134.339 146.391 150.302 1.00 71.59 79 PRO B O 1
ATOM 1768 N N . LEU B 1 57 ? 132.480 145.989 149.102 1.00 65.50 80 LEU B N 1
ATOM 1769 C CA . LEU B 1 57 ? 131.879 145.138 150.122 1.00 65.50 80 LEU B CA 1
ATOM 1770 C C . LEU B 1 57 ? 132.059 143.649 149.860 1.00 65.50 80 LEU B C 1
ATOM 1771 O O . LEU B 1 57 ? 132.169 142.876 150.816 1.00 65.50 80 LEU B O 1
ATOM 1776 N N . GLY B 1 58 ? 132.081 143.222 148.596 1.00 61.85 81 GLY B N 1
ATOM 1777 C CA . GLY B 1 58 ? 132.341 141.820 148.311 1.00 61.85 81 GLY B CA 1
ATOM 1778 C C . GLY B 1 58 ? 133.735 141.398 148.729 1.00 61.85 81 GLY B C 1
ATOM 1779 O O . GLY B 1 58 ? 133.945 140.272 149.188 1.00 61.85 81 GLY B O 1
ATOM 1780 N N . GLY B 1 59 ? 134.710 142.297 148.572 1.00 62.90 82 GLY B N 1
ATOM 1781 C CA . GLY B 1 59 ? 136.034 142.037 149.105 1.00 62.90 82 GLY B CA 1
ATOM 1782 C C . GLY B 1 59 ? 136.028 141.869 150.610 1.00 62.90 82 GLY B C 1
ATOM 1783 O O . GLY B 1 59 ? 136.800 141.075 151.153 1.00 62.90 82 GLY B O 1
ATOM 1784 N N . LEU B 1 60 ? 135.155 142.604 151.302 1.00 60.77 83 LEU B N 1
ATOM 1785 C CA . LEU B 1 60 ? 134.980 142.389 152.734 1.00 60.77 83 LEU B CA 1
ATOM 1786 C C . LEU B 1 60 ? 134.471 140.983 153.017 1.00 60.77 83 LEU B C 1
ATOM 1787 O O . LEU B 1 60 ? 134.924 140.330 153.963 1.00 60.77 83 LEU B O 1
ATOM 1792 N N . GLY B 1 61 ? 133.528 140.500 152.207 1.00 53.38 84 GLY B N 1
ATOM 1793 C CA . GLY B 1 61 ? 133.056 139.135 152.373 1.00 53.38 84 GLY B CA 1
ATOM 1794 C C . GLY B 1 61 ? 134.150 138.110 152.146 1.00 53.38 84 GLY B C 1
ATOM 1795 O O . GLY B 1 61 ? 134.276 137.145 152.904 1.00 53.38 84 GLY B O 1
ATOM 1796 N N . LEU B 1 62 ? 134.961 138.308 151.104 1.00 50.44 85 LEU B N 1
ATOM 1797 C CA . LEU B 1 62 ? 136.071 137.392 150.855 1.00 50.44 85 LEU B CA 1
ATOM 1798 C C . LEU B 1 62 ? 137.072 137.409 152.003 1.00 50.44 85 LEU B C 1
ATOM 1799 O O . LEU B 1 62 ? 137.558 136.354 152.426 1.00 50.44 85 LEU B O 1
ATOM 1804 N N . LEU B 1 63 ? 137.399 138.596 152.518 1.00 51.03 86 LEU B N 1
ATOM 1805 C CA . LEU B 1 63 ? 138.353 138.683 153.619 1.00 51.03 86 LEU B CA 1
ATOM 1806 C C . LEU B 1 63 ? 137.803 138.037 154.884 1.00 51.03 86 LEU B C 1
ATOM 1807 O O . LEU B 1 63 ? 138.541 137.369 155.619 1.00 51.03 86 LEU B O 1
ATOM 1812 N N . LEU B 1 64 ? 136.513 138.233 155.162 1.00 45.91 87 LEU B N 1
ATOM 1813 C CA . LEU B 1 64 ? 135.912 137.593 156.325 1.00 45.91 87 LEU B CA 1
ATOM 1814 C C . LEU B 1 64 ? 135.900 136.079 156.171 1.00 45.91 87 LEU B C 1
ATOM 1815 O O . LEU B 1 64 ? 136.144 135.355 157.140 1.00 45.91 87 LEU B O 1
ATOM 1820 N N . LEU B 1 65 ? 135.629 135.581 154.960 1.00 43.44 88 LEU B N 1
ATOM 1821 C CA . LEU B 1 65 ? 135.743 134.146 154.713 1.00 43.44 88 LEU B CA 1
ATOM 1822 C C . LEU B 1 65 ? 137.161 133.653 154.953 1.00 43.44 88 LEU B C 1
ATOM 1823 O O . LEU B 1 65 ? 137.365 132.590 155.547 1.00 43.44 88 LEU B O 1
ATOM 1828 N N . MET B 1 66 ? 138.153 134.404 154.483 1.00 43.54 89 MET B N 1
ATOM 1829 C CA . MET B 1 66 ? 139.537 133.977 154.639 1.00 43.54 89 MET B CA 1
ATOM 1830 C C . MET B 1 66 ? 139.917 133.906 156.111 1.00 43.54 89 MET B C 1
ATOM 1831 O O . MET B 1 66 ? 140.535 132.935 156.562 1.00 43.54 89 MET B O 1
ATOM 1836 N N . ILE B 1 67 ? 139.531 134.924 156.880 1.00 43.61 90 ILE B N 1
ATOM 1837 C CA . ILE B 1 67 ? 139.830 134.933 158.308 1.00 43.61 90 ILE B CA 1
ATOM 1838 C C . ILE B 1 67 ? 139.093 133.806 159.022 1.00 43.61 90 ILE B C 1
ATOM 1839 O O . ILE B 1 67 ? 139.675 133.094 159.849 1.00 43.61 90 ILE B O 1
ATOM 1844 N N . THR B 1 68 ? 137.809 133.617 158.717 1.00 40.24 91 THR B N 1
ATOM 1845 C CA . THR B 1 68 ? 137.015 132.599 159.388 1.00 40.24 91 THR B CA 1
ATOM 1846 C C . THR B 1 68 ? 137.330 131.191 158.911 1.00 40.24 91 THR B C 1
ATOM 1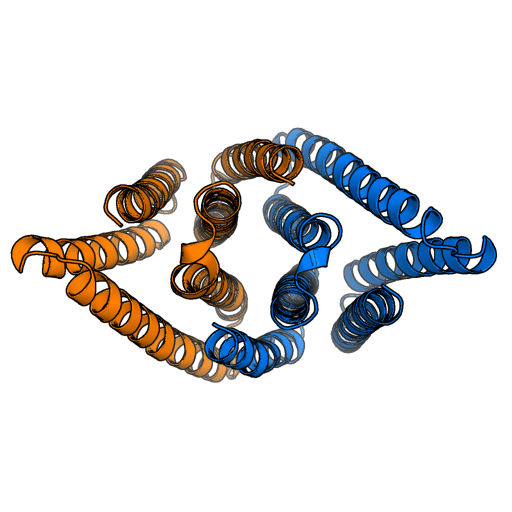847 O O . THR B 1 68 ? 136.813 130.239 159.495 1.00 40.24 91 THR B O 1
ATOM 1851 N N . LEU B 1 69 ? 138.122 131.036 157.850 1.00 38.99 92 LEU B N 1
ATOM 1852 C CA . LEU B 1 69 ? 138.647 129.730 157.473 1.00 38.99 92 LEU B CA 1
ATOM 1853 C C . LEU B 1 69 ? 140.057 129.490 157.985 1.00 38.99 92 LEU B C 1
ATOM 1854 O O . LEU B 1 69 ? 140.451 128.332 158.155 1.00 38.99 92 LEU B O 1
ATOM 1859 N N . LEU B 1 70 ? 140.826 130.554 158.220 1.00 40.41 93 LEU B N 1
ATOM 1860 C CA . LEU B 1 70 ? 142.103 130.407 158.905 1.00 40.41 93 LEU B CA 1
ATOM 1861 C C . LEU B 1 70 ? 141.907 130.173 160.398 1.00 40.41 93 LEU B C 1
ATOM 1862 O O . LEU B 1 70 ? 142.774 129.583 161.059 1.00 40.41 93 LEU B O 1
ATOM 1867 N N . LEU B 1 71 ? 140.776 130.629 160.944 1.00 40.09 94 LEU B N 1
ATOM 1868 C CA . LEU B 1 71 ? 140.536 130.469 162.373 1.00 40.09 94 LEU B CA 1
ATOM 1869 C C . LEU B 1 71 ? 140.451 129.000 162.764 1.00 40.09 94 LEU B C 1
ATOM 1870 O O . LEU B 1 71 ? 140.945 128.611 163.827 1.00 40.09 94 LEU B O 1
ATOM 1875 N N . ILE B 1 72 ? 139.840 128.162 161.922 1.00 38.66 95 ILE B N 1
ATOM 1876 C CA . ILE B 1 72 ? 139.828 126.731 162.222 1.00 38.66 95 ILE B CA 1
ATOM 1877 C C . ILE B 1 72 ? 141.246 126.175 162.218 1.00 38.66 95 ILE B C 1
ATOM 1878 O O . ILE B 1 72 ? 141.614 125.370 163.082 1.00 38.66 95 ILE B O 1
ATOM 1883 N N . ALA B 1 73 ? 142.062 126.588 161.245 1.00 39.07 96 ALA B N 1
ATOM 1884 C CA . ALA B 1 73 ? 143.436 126.100 161.183 1.00 39.07 96 ALA B CA 1
ATOM 1885 C C . ALA B 1 73 ? 144.217 126.466 162.437 1.00 39.07 96 ALA B C 1
ATOM 1886 O O . ALA B 1 73 ? 145.054 125.682 162.896 1.00 39.07 96 ALA B O 1
ATOM 1888 N N . LEU B 1 74 ? 143.973 127.653 162.997 1.00 42.64 97 LEU B N 1
ATOM 1889 C CA . LEU B 1 74 ? 144.557 127.957 164.304 1.00 42.64 97 LEU B CA 1
ATOM 1890 C C . LEU B 1 74 ? 143.928 127.143 165.429 1.00 42.64 97 LEU B C 1
ATOM 1891 O O . LEU B 1 74 ? 144.619 126.794 166.391 1.00 42.64 97 LEU B O 1
ATOM 1896 N N . TRP B 1 75 ? 142.633 126.842 165.339 1.00 41.77 98 TRP B N 1
ATOM 1897 C CA . TRP B 1 75 ? 141.903 126.238 166.450 1.00 41.77 98 TRP B CA 1
ATOM 1898 C C . TRP B 1 75 ? 142.482 124.904 166.904 1.00 41.77 98 TRP B C 1
ATOM 1899 O O . TRP B 1 75 ? 142.985 124.795 168.027 1.00 41.77 98 TRP B O 1
ATOM 1910 N N . ASN B 1 76 ? 142.412 123.883 166.047 1.00 50.63 99 ASN B N 1
ATOM 1911 C CA . ASN B 1 76 ? 142.861 122.551 166.445 1.00 50.63 99 ASN B CA 1
ATOM 1912 C C . ASN B 1 76 ? 144.359 122.532 166.735 1.00 50.63 99 ASN B C 1
ATOM 1913 O O . ASN B 1 76 ? 144.814 121.866 167.672 1.00 50.63 99 ASN B O 1
ATOM 1918 N N . LEU B 1 77 ? 145.139 123.256 165.937 1.00 52.03 100 LEU B N 1
ATOM 1919 C CA . LEU B 1 77 ? 146.577 123.330 166.151 1.00 52.03 100 LEU B CA 1
ATOM 1920 C C . LEU B 1 77 ? 146.886 123.999 167.484 1.00 52.03 100 LEU B C 1
ATOM 1921 O O . LEU B 1 77 ? 146.209 124.944 167.895 1.00 52.03 100 LEU B O 1
ATOM 1926 N N . HIS B 1 78 ? 147.918 123.495 168.170 1.00 61.50 101 HIS B N 1
ATOM 1927 C CA . HIS B 1 78 ? 148.308 124.061 169.456 1.00 61.50 101 HIS B CA 1
ATOM 1928 C C . HIS B 1 78 ? 149.822 124.132 169.629 1.00 61.50 101 HIS B C 1
ATOM 1929 O O . HIS B 1 78 ? 150.299 124.296 170.758 1.00 61.50 101 HIS B O 1
ATOM 1936 N N . GLY B 1 79 ? 150.587 124.013 168.551 1.00 57.61 102 GLY B N 1
ATOM 1937 C CA . GLY B 1 79 ? 152.032 124.045 168.616 1.00 57.61 102 GLY B CA 1
ATOM 1938 C C . GLY B 1 79 ? 152.594 125.443 168.474 1.00 57.61 102 GLY B C 1
ATOM 1939 O O . GLY B 1 79 ? 151.902 126.447 168.659 1.00 57.61 102 GLY B O 1
ATOM 1940 N N . GLN B 1 80 ? 153.886 125.502 168.141 1.00 63.89 103 GLN B N 1
ATOM 1941 C CA . GLN B 1 80 ? 154.549 126.783 167.936 1.00 63.89 103 GLN B CA 1
ATOM 1942 C C . GLN B 1 80 ? 153.990 127.535 166.736 1.00 63.89 103 GLN B C 1
ATOM 1943 O O . GLN B 1 80 ? 154.027 128.770 166.724 1.00 63.89 103 GLN B O 1
ATOM 1949 N N . ALA B 1 81 ? 153.471 126.824 165.733 1.00 61.00 104 ALA B N 1
ATOM 1950 C CA . ALA B 1 81 ? 152.902 127.471 164.557 1.00 61.00 104 ALA B CA 1
ATOM 1951 C C . ALA B 1 81 ? 151.642 128.264 164.873 1.00 61.00 104 ALA B C 1
ATOM 1952 O O . ALA B 1 81 ? 151.206 129.063 164.036 1.00 61.00 104 ALA B O 1
ATOM 1954 N N . LEU B 1 82 ? 151.049 128.066 166.051 1.00 61.92 105 LEU B N 1
ATOM 1955 C CA . LEU B 1 82 ? 149.900 128.874 166.441 1.00 61.92 105 LEU B CA 1
ATOM 1956 C C . LEU B 1 82 ? 150.279 130.343 166.584 1.00 61.92 105 LEU B C 1
ATOM 1957 O O . LEU B 1 82 ? 149.444 131.222 166.352 1.00 61.92 105 LEU B O 1
ATOM 1962 N N . TYR B 1 83 ? 151.528 130.633 166.954 1.00 65.09 106 TYR B N 1
ATOM 1963 C CA . TYR B 1 83 ? 151.967 132.024 167.016 1.00 65.09 106 TYR B CA 1
ATOM 1964 C C . TYR B 1 83 ? 152.017 132.654 165.629 1.00 65.09 106 TYR B C 1
ATOM 1965 O O . TYR B 1 83 ? 151.577 133.795 165.444 1.00 65.09 106 TYR B O 1
ATOM 1974 N N . LEU B 1 84 ? 152.542 131.929 164.640 1.00 58.23 107 LEU B N 1
ATOM 1975 C CA . LEU B 1 84 ? 152.502 132.428 163.270 1.00 58.23 107 LEU B CA 1
ATOM 1976 C C . LEU B 1 84 ? 151.068 132.579 162.783 1.00 58.23 107 LEU B C 1
ATOM 1977 O O . LEU B 1 84 ? 150.753 133.525 162.049 1.00 58.23 107 LEU B O 1
ATOM 1982 N N . GLY B 1 85 ? 150.190 131.658 163.181 1.00 57.09 108 GLY B N 1
ATOM 1983 C CA . GLY B 1 85 ? 148.786 131.790 162.833 1.00 57.09 108 GLY B CA 1
ATOM 1984 C C . GLY B 1 85 ? 148.154 133.038 163.419 1.00 57.09 108 GLY B C 1
ATOM 1985 O O . GLY B 1 85 ? 147.387 133.727 162.746 1.00 57.09 108 GLY B O 1
ATOM 1986 N N . ILE B 1 86 ? 148.461 133.341 164.682 1.00 60.59 109 ILE B N 1
ATOM 1987 C CA . ILE B 1 86 ? 147.958 134.564 165.301 1.00 60.59 109 ILE B CA 1
ATOM 1988 C C . ILE B 1 86 ? 148.532 135.791 164.609 1.00 60.59 109 ILE B C 1
ATOM 1989 O O . ILE B 1 86 ? 147.840 136.803 164.447 1.00 60.59 109 ILE B O 1
ATOM 1994 N N . VAL B 1 87 ? 149.798 135.728 164.191 1.00 59.56 110 VAL B N 1
ATOM 1995 C CA . VAL B 1 87 ? 150.394 136.849 163.467 1.00 59.56 110 VAL B CA 1
ATOM 1996 C C . VAL B 1 87 ? 149.650 137.093 162.160 1.00 59.56 110 VAL B C 1
ATOM 1997 O O . VAL B 1 87 ? 149.306 138.233 161.826 1.00 59.56 110 VAL B O 1
ATOM 2001 N N . LEU B 1 88 ? 149.369 136.025 161.411 1.00 57.12 111 LEU B N 1
ATOM 2002 C CA . LEU B 1 88 ? 148.603 136.176 160.177 1.00 57.12 111 LEU B CA 1
ATOM 2003 C C . LEU B 1 88 ? 147.184 136.663 160.450 1.00 57.12 111 LEU B C 1
ATOM 2004 O O . LEU B 1 88 ? 146.651 137.485 159.692 1.00 57.12 111 LEU B O 1
ATOM 2009 N N . PHE B 1 89 ? 146.559 136.171 161.520 1.00 61.91 112 PHE B N 1
ATOM 2010 C CA . PHE B 1 89 ? 145.202 136.589 161.850 1.00 61.91 112 PHE B CA 1
ATOM 2011 C C . PHE B 1 89 ? 145.143 138.071 162.192 1.00 61.91 112 PHE B C 1
ATOM 2012 O O . PHE B 1 89 ? 144.237 138.778 161.741 1.00 61.91 112 PHE B O 1
ATOM 2020 N N . ILE B 1 90 ? 146.099 138.567 162.984 1.00 62.16 113 ILE B N 1
ATOM 2021 C CA . ILE B 1 90 ? 146.110 139.991 163.313 1.00 62.16 113 ILE B CA 1
ATOM 2022 C C . ILE B 1 90 ? 146.581 140.845 162.150 1.00 62.16 113 ILE B C 1
ATOM 2023 O O . ILE B 1 90 ? 146.272 142.042 162.111 1.00 62.16 113 ILE B O 1
ATOM 2028 N N . PHE B 1 91 ? 147.318 140.270 161.199 1.00 65.54 114 PHE B N 1
ATOM 2029 C CA . PHE B 1 91 ? 147.629 140.979 159.967 1.00 65.54 114 PHE B CA 1
ATOM 2030 C C . PHE B 1 91 ? 146.412 141.120 159.065 1.00 65.54 114 PHE B C 1
ATOM 2031 O O . PHE B 1 91 ? 146.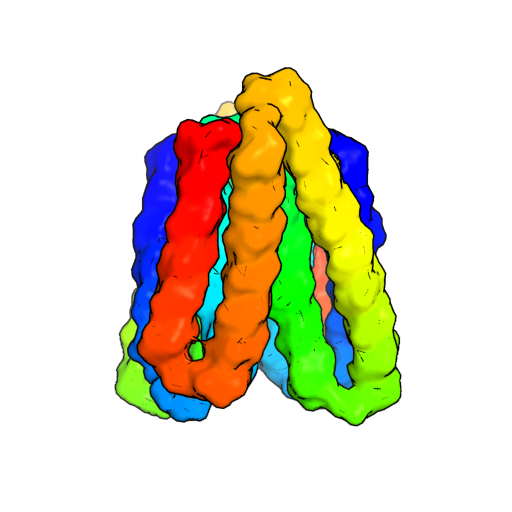267 142.143 158.385 1.00 65.54 114 PHE B O 1
ATOM 2039 N N . GLY B 1 92 ? 145.539 140.110 159.041 1.00 66.62 115 GLY B N 1
ATOM 2040 C CA . GLY B 1 92 ? 144.292 140.234 158.305 1.00 66.62 115 GLY B CA 1
ATOM 2041 C C . GLY B 1 92 ? 143.255 141.084 159.009 1.00 66.62 115 GLY B C 1
ATOM 2042 O O . GLY B 1 92 ? 142.446 141.750 158.355 1.00 66.62 115 GLY B O 1
ATOM 2043 N N . CYS B 1 93 ? 143.263 141.083 160.342 1.00 68.81 116 CYS B N 1
ATOM 2044 C CA . CYS B 1 93 ? 142.338 141.908 161.105 1.00 68.81 116 CYS B CA 1
ATOM 2045 C C . CYS B 1 93 ? 142.715 143.382 161.076 1.00 68.81 116 CYS B C 1
ATOM 2046 O O . CYS B 1 93 ? 141.837 144.235 161.237 1.00 68.81 116 CYS B O 1
ATOM 2049 N N . LEU B 1 94 ? 143.990 143.701 160.882 1.00 68.52 117 LEU B N 1
ATOM 2050 C CA . LEU B 1 94 ? 144.406 145.080 160.681 1.00 68.52 117 LEU B CA 1
ATOM 2051 C C . LEU B 1 94 ? 144.104 145.573 159.275 1.00 68.52 117 LEU B C 1
ATOM 2052 O O . LEU B 1 94 ? 144.142 146.784 159.034 1.00 68.52 117 LEU B O 1
ATOM 2057 N N . LEU B 1 95 ? 143.804 144.666 158.347 1.00 69.46 118 LEU B N 1
ATOM 2058 C CA . LEU B 1 95 ? 143.395 145.029 156.997 1.00 69.46 118 LEU B CA 1
ATOM 2059 C C . LEU B 1 95 ? 141.884 145.087 156.842 1.00 69.46 118 LEU B C 1
ATOM 2060 O O . LEU B 1 95 ? 141.381 145.893 156.052 1.00 69.46 118 LEU B O 1
ATOM 2065 N N . VAL B 1 96 ? 141.148 144.255 157.583 1.00 72.13 119 VAL B N 1
ATOM 2066 C CA . VAL B 1 96 ? 139.691 144.356 157.563 1.00 72.13 119 VAL B CA 1
ATOM 2067 C C . VAL B 1 96 ? 139.244 145.686 158.157 1.00 72.13 119 VAL B C 1
ATOM 2068 O O . VAL B 1 96 ? 138.276 146.293 157.682 1.00 72.13 119 VAL B O 1
ATOM 2072 N N . LEU B 1 97 ? 139.952 146.178 159.177 1.00 75.98 120 LEU B N 1
ATOM 2073 C CA . LEU B 1 97 ? 139.650 147.496 159.722 1.00 75.98 120 LEU B CA 1
ATOM 2074 C C . LEU B 1 97 ? 139.932 148.595 158.705 1.00 75.98 120 LEU B C 1
ATOM 2075 O O . LEU B 1 97 ? 139.163 149.557 158.595 1.00 75.98 120 LEU B O 1
ATOM 2080 N N . GLY B 1 98 ? 141.026 148.468 157.952 1.00 80.02 121 GLY B N 1
ATOM 2081 C CA . GLY B 1 98 ? 141.301 149.434 156.901 1.00 80.02 121 GLY B CA 1
ATOM 2082 C C . GLY B 1 98 ? 140.244 149.426 155.813 1.00 80.02 121 GLY B C 1
ATOM 2083 O O . GLY B 1 98 ? 139.849 150.480 155.309 1.00 80.02 121 GLY B O 1
ATOM 2084 N N . LEU B 1 99 ? 139.778 148.237 155.431 1.00 81.01 122 LEU B N 1
ATOM 2085 C CA . LEU B 1 99 ? 138.710 148.154 154.440 1.00 81.01 122 LEU B CA 1
ATOM 2086 C C . LEU B 1 99 ? 137.424 148.767 154.978 1.00 81.01 122 LEU B C 1
ATOM 2087 O O . LEU B 1 99 ? 136.677 149.415 154.236 1.00 81.01 122 LEU B O 1
ATOM 2092 N N . TRP B 1 100 ? 137.146 148.570 156.268 1.00 86.32 123 TRP B N 1
ATOM 2093 C CA . TRP B 1 100 ? 135.982 149.206 156.877 1.00 86.32 123 TRP B CA 1
ATOM 2094 C C . TRP B 1 100 ? 136.117 150.724 156.861 1.00 86.32 123 TRP B C 1
ATOM 2095 O O . TRP B 1 100 ? 135.137 151.440 156.630 1.00 86.32 123 TRP B O 1
ATOM 2106 N N . ILE B 1 101 ? 137.328 151.233 157.100 1.00 87.87 124 ILE B N 1
ATOM 2107 C CA . ILE B 1 101 ? 137.567 152.674 157.014 1.00 87.87 124 ILE B CA 1
ATOM 2108 C C . ILE B 1 101 ? 137.335 153.172 155.591 1.00 87.87 124 ILE B C 1
ATOM 2109 O O . ILE B 1 101 ? 136.741 154.237 155.373 1.00 87.87 124 ILE B O 1
ATOM 2114 N N . TYR B 1 102 ? 137.815 152.416 154.602 1.00 92.64 125 TYR B N 1
ATOM 2115 C CA . TYR B 1 102 ? 137.609 152.791 153.207 1.00 92.64 125 TYR B CA 1
ATOM 2116 C C . TYR B 1 102 ? 136.126 152.829 152.863 1.00 92.64 125 TYR B C 1
ATOM 2117 O O . TYR B 1 102 ? 135.665 153.735 152.158 1.00 92.64 125 TYR B O 1
ATOM 2126 N N . PHE B 1 103 ? 135.363 151.848 153.348 1.00 96.04 126 PHE B N 1
ATOM 2127 C CA . PHE B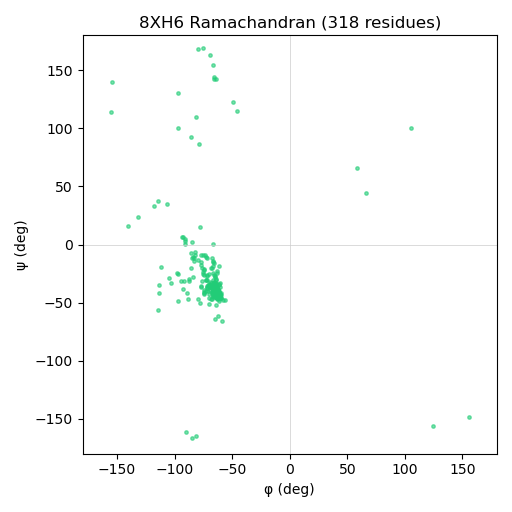 1 103 ? 133.917 151.871 153.156 1.00 96.04 126 PHE B CA 1
ATOM 2128 C C . PHE B 1 103 ? 133.284 153.062 153.865 1.00 96.04 126 PHE B C 1
ATOM 2129 O O . PHE B 1 103 ? 132.321 153.648 153.356 1.00 96.04 126 PHE B O 1
ATOM 2137 N N . LEU B 1 104 ? 133.809 153.431 155.036 1.00 95.49 127 LEU B N 1
ATOM 2138 C CA . LEU B 1 104 ? 133.318 154.613 155.735 1.00 95.49 127 LEU B CA 1
ATOM 2139 C C . LEU B 1 104 ? 133.508 155.866 154.895 1.00 95.49 127 LEU B C 1
ATOM 2140 O O . LEU B 1 104 ? 132.630 156.736 154.854 1.00 95.49 127 LEU B O 1
ATOM 2145 N N . GLU B 1 105 ? 134.666 155.990 154.245 1.00 98.00 128 GLU B N 1
ATOM 2146 C CA . GLU B 1 105 ? 134.922 157.174 153.429 1.00 98.00 128 GLU B CA 1
ATOM 2147 C C . GLU B 1 105 ? 133.920 157.290 152.286 1.00 98.00 128 GLU B C 1
ATOM 2148 O O . GLU B 1 105 ? 133.374 158.373 152.039 1.00 98.00 128 GLU B O 1
ATOM 2154 N N . ILE B 1 106 ? 133.650 156.184 151.586 1.00 102.43 129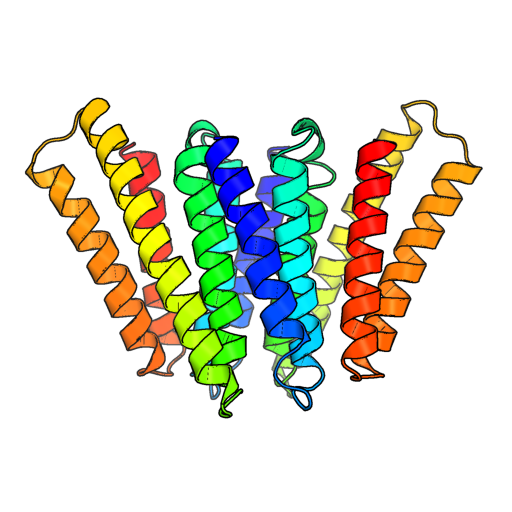 ILE B N 1
ATOM 2155 C CA . ILE B 1 106 ? 132.703 156.236 150.480 1.00 102.43 129 ILE B CA 1
ATOM 2156 C C . ILE B 1 106 ? 131.271 156.388 150.974 1.00 102.43 129 ILE B C 1
ATOM 2157 O O . ILE B 1 106 ? 130.426 156.921 150.247 1.00 102.43 129 ILE B O 1
ATOM 2162 N N . LEU B 1 107 ? 130.966 155.934 152.192 1.00 101.78 130 LEU B N 1
ATOM 2163 C CA . LEU B 1 107 ? 129.655 156.213 152.765 1.00 101.78 130 LEU B CA 1
ATOM 2164 C C . LEU B 1 107 ? 129.494 157.686 153.107 1.00 101.78 130 LEU B C 1
ATOM 2165 O O . LEU B 1 107 ? 128.414 158.252 152.910 1.00 101.78 130 LEU B O 1
ATOM 2170 N N . TRP B 1 108 ? 130.552 158.315 153.621 1.00 102.93 131 TRP B N 1
ATOM 2171 C CA . TRP B 1 108 ? 130.510 159.741 153.923 1.00 102.93 131 TRP B CA 1
ATOM 2172 C C . TRP B 1 108 ? 130.378 160.570 152.652 1.00 102.93 131 TRP B C 1
ATOM 2173 O O . TRP B 1 108 ? 129.572 161.506 152.593 1.00 102.93 131 TRP B O 1
ATOM 2184 N N . ARG B 1 109 ? 131.157 160.237 151.620 1.00 106.59 132 ARG B N 1
ATOM 2185 C CA . ARG B 1 109 ? 131.096 160.996 150.376 1.00 106.59 132 ARG B CA 1
ATOM 2186 C C . ARG B 1 109 ? 129.769 160.826 149.648 1.00 106.59 132 ARG B C 1
ATOM 2187 O O . ARG B 1 109 ? 129.426 161.670 148.814 1.00 106.59 132 ARG B O 1
ATOM 2195 N N . LEU B 1 110 ? 129.016 159.765 149.938 1.00 107.21 133 LEU B N 1
ATOM 2196 C CA . LEU B 1 110 ? 127.694 159.604 149.344 1.00 107.21 133 LEU B CA 1
ATOM 2197 C C . LEU B 1 110 ? 126.601 160.315 150.129 1.00 107.21 133 LEU B C 1
ATOM 2198 O O . LEU B 1 110 ? 125.458 160.363 149.662 1.00 107.21 133 LEU B O 1
ATOM 2203 N N . GLY B 1 111 ? 126.917 160.862 151.300 1.00 107.68 134 GLY B N 1
ATOM 2204 C CA . GLY B 1 111 ? 125.940 161.594 152.081 1.00 107.68 134 GLY B CA 1
ATOM 2205 C C . GLY B 1 111 ? 125.430 160.826 153.282 1.00 107.68 134 GLY B C 1
ATOM 2206 O O . GLY B 1 111 ? 124.559 159.961 153.151 1.00 107.68 134 GLY B O 1
ATOM 2207 N N . ALA B 1 112 ? 125.961 161.139 154.462 1.00 108.84 135 ALA B N 1
ATOM 2208 C CA . ALA B 1 112 ? 125.547 160.468 155.687 1.00 108.84 135 ALA B CA 1
ATOM 2209 C C . ALA B 1 112 ? 125.795 161.397 156.863 1.00 108.84 135 ALA B C 1
ATOM 2210 O O . ALA B 1 112 ? 126.822 162.081 156.908 1.00 108.84 135 ALA B O 1
ATOM 2212 N N . THR B 1 113 ? 124.858 161.419 157.805 1.00 105.77 136 THR B N 1
ATOM 2213 C CA . THR B 1 113 ? 124.995 162.261 158.981 1.00 105.77 136 THR B CA 1
ATOM 2214 C C . THR B 1 113 ? 126.005 161.655 159.953 1.00 105.77 136 THR B C 1
ATOM 2215 O O . THR B 1 113 ? 126.446 160.511 159.809 1.00 105.77 136 THR B O 1
ATOM 2219 N N . ILE B 1 114 ? 126.374 162.450 160.960 1.00 105.52 137 ILE B N 1
ATOM 2220 C CA . ILE B 1 114 ? 127.291 161.961 161.985 1.00 105.52 137 ILE B CA 1
ATOM 2221 C C . ILE B 1 114 ? 126.656 160.830 162.781 1.00 105.52 137 ILE B C 1
ATOM 2222 O O . ILE B 1 114 ? 127.344 159.888 163.191 1.00 105.52 137 ILE B O 1
ATOM 2227 N N . TRP B 1 115 ? 125.342 160.898 163.013 1.00 107.23 138 TRP B N 1
ATOM 2228 C CA . TRP B 1 115 ? 124.663 159.820 163.724 1.00 107.23 138 TRP B CA 1
ATOM 2229 C C . TRP B 1 115 ? 124.697 158.525 162.924 1.00 107.23 138 TRP B C 1
ATOM 2230 O O . TRP B 1 115 ? 124.928 157.448 163.485 1.00 107.23 138 TRP B O 1
ATOM 2241 N N . GLN B 1 116 ? 124.474 158.607 161.613 1.00 101.64 139 GLN B N 1
ATOM 2242 C CA . GLN B 1 116 ? 124.519 157.433 160.752 1.00 101.64 139 GLN B CA 1
ATOM 2243 C C . GLN B 1 116 ? 125.936 156.956 160.471 1.00 101.64 139 GLN B C 1
ATOM 2244 O O . GLN B 1 116 ? 126.122 155.780 160.140 1.00 101.64 139 GLN B O 1
ATOM 2250 N N . LEU B 1 117 ? 126.935 157.831 160.589 1.00 98.96 140 LEU B N 1
ATOM 2251 C CA . LEU B 1 117 ? 128.319 157.425 160.385 1.00 98.96 140 LEU B CA 1
ATOM 2252 C C . LEU B 1 117 ? 128.820 156.523 161.504 1.00 98.96 140 LEU B C 1
ATOM 2253 O O . LEU B 1 117 ? 129.441 155.489 161.236 1.00 98.96 140 LEU B O 1
ATOM 2258 N N . LEU B 1 118 ? 128.558 156.892 162.757 1.00 94.48 141 LEU B N 1
ATOM 2259 C CA . LEU B 1 118 ? 128.938 156.075 163.900 1.00 94.48 141 LEU B CA 1
ATOM 2260 C C . LEU B 1 118 ? 127.934 154.972 164.198 1.00 94.48 141 LEU B C 1
ATOM 2261 O O . LEU B 1 118 ? 128.232 154.089 165.010 1.00 94.48 141 LEU B O 1
ATOM 2266 N N . ALA B 1 119 ? 126.754 155.005 163.576 1.00 89.50 142 ALA B N 1
ATOM 2267 C CA . ALA B 1 119 ? 125.792 153.926 163.767 1.00 89.50 142 ALA B CA 1
ATOM 2268 C C . ALA B 1 119 ? 126.321 152.612 163.210 1.00 89.50 142 ALA B C 1
ATOM 2269 O O . ALA B 1 119 ? 126.182 151.560 163.844 1.00 89.50 142 ALA B O 1
ATOM 2271 N N . PHE B 1 120 ? 126.939 152.652 162.028 1.00 85.01 143 PHE B N 1
ATOM 2272 C CA . PHE B 1 120 ? 127.449 151.422 161.434 1.00 85.01 143 PHE B CA 1
ATOM 2273 C C . PHE B 1 120 ? 128.691 150.917 162.155 1.00 85.01 143 PHE B C 1
ATOM 2274 O O . PHE B 1 120 ? 128.917 149.705 162.208 1.00 85.01 143 PHE B O 1
ATOM 2282 N N . ILE B 1 121 ? 129.498 151.815 162.723 1.00 84.21 144 ILE B N 1
ATOM 2283 C CA . ILE B 1 121 ? 130.620 151.376 163.552 1.00 84.21 144 ILE B CA 1
ATOM 2284 C C . ILE B 1 121 ? 130.108 150.594 164.754 1.00 84.21 144 ILE B C 1
ATOM 2285 O O . ILE B 1 121 ? 130.608 149.507 165.077 1.00 84.21 144 ILE B O 1
ATOM 2290 N N . LEU B 1 122 ? 129.093 151.137 165.429 1.00 81.96 145 LEU B N 1
ATOM 2291 C CA . LEU B 1 122 ? 128.504 150.445 166.567 1.00 81.96 145 LEU B CA 1
ATOM 2292 C C . LEU B 1 122 ? 127.895 149.119 166.138 1.00 81.96 145 LEU B C 1
ATOM 2293 O O . LEU B 1 122 ? 128.025 148.114 166.842 1.00 81.96 145 LEU B O 1
ATOM 2298 N N . ALA B 1 123 ? 127.225 149.098 164.984 1.00 79.78 146 ALA B N 1
ATOM 2299 C CA . ALA B 1 123 ? 126.614 147.861 164.507 1.00 79.78 146 ALA B CA 1
ATOM 2300 C C . ALA B 1 123 ? 127.664 146.797 164.213 1.00 79.78 146 ALA B C 1
ATOM 2301 O O . ALA B 1 123 ? 127.491 145.629 164.577 1.00 79.78 146 ALA B O 1
ATOM 2303 N N . PHE B 1 124 ? 128.759 147.180 163.556 1.00 77.43 147 PHE B N 1
ATOM 2304 C CA . PHE B 1 124 ? 129.810 146.222 163.231 1.00 77.43 147 PHE B CA 1
ATOM 2305 C C . PHE B 1 124 ? 130.480 145.692 164.492 1.00 77.43 147 PHE B C 1
ATOM 2306 O O . PHE B 1 124 ? 130.738 144.486 164.612 1.00 77.43 147 PHE B O 1
ATOM 2314 N N . PHE B 1 125 ? 130.774 146.580 165.446 1.00 76.50 148 PHE B N 1
ATOM 2315 C CA . PHE B 1 125 ? 131.382 146.130 166.693 1.00 76.50 148 PHE B CA 1
ATOM 2316 C C . PHE B 1 125 ? 130.434 145.232 167.477 1.00 76.50 148 PHE B C 1
ATOM 2317 O O . PHE B 1 125 ? 130.861 144.227 168.057 1.00 76.50 148 PHE B O 1
ATOM 2325 N N . LEU B 1 126 ? 129.143 145.568 167.501 1.00 73.23 149 LEU B N 1
ATOM 2326 C CA . LEU B 1 126 ? 128.171 144.714 168.171 1.00 73.23 149 LEU B CA 1
ATOM 2327 C C . LEU B 1 126 ? 128.097 143.347 167.508 1.00 73.23 149 LEU B C 1
ATOM 2328 O O . LEU B 1 126 ? 128.039 142.321 168.193 1.00 73.23 149 LEU B O 1
ATOM 2333 N N . ALA B 1 127 ? 128.106 143.312 166.174 1.00 67.73 150 ALA B N 1
ATOM 2334 C CA . ALA B 1 127 ? 128.033 142.039 165.466 1.00 67.73 150 ALA B CA 1
ATOM 2335 C C . ALA B 1 127 ? 129.255 141.175 165.747 1.00 67.73 150 ALA B C 1
ATOM 2336 O O . ALA B 1 127 ? 129.124 139.975 166.015 1.00 67.73 150 ALA B O 1
ATOM 2338 N N . ILE B 1 128 ? 130.453 141.761 165.701 1.00 66.25 151 ILE B N 1
ATOM 2339 C CA . ILE B 1 128 ? 131.647 140.964 165.969 1.00 66.25 151 ILE B CA 1
ATOM 2340 C C . ILE B 1 128 ? 131.729 140.536 167.433 1.00 66.25 151 ILE B C 1
ATOM 2341 O O . ILE B 1 128 ? 132.157 139.408 167.715 1.00 66.25 151 ILE B O 1
ATOM 2346 N N . ILE B 1 129 ? 131.309 141.384 168.375 1.00 64.96 152 ILE B N 1
ATOM 2347 C CA . ILE B 1 129 ? 131.283 140.983 169.777 1.00 64.96 152 ILE B CA 1
ATOM 2348 C C . ILE B 1 129 ? 130.285 139.853 169.997 1.00 64.96 152 ILE B C 1
ATOM 2349 O O . ILE B 1 129 ? 130.557 138.907 170.745 1.00 64.96 152 ILE B O 1
ATOM 2354 N N . LEU B 1 130 ? 129.118 139.927 169.353 1.00 60.48 153 LEU B N 1
ATOM 2355 C CA . LEU B 1 130 ? 128.146 138.847 169.457 1.00 60.48 153 LEU B CA 1
ATOM 2356 C C . LEU B 1 130 ? 128.675 137.559 168.844 1.00 60.48 153 LEU B C 1
ATOM 2357 O O . LEU B 1 130 ? 128.397 136.472 169.361 1.00 60.48 153 LEU B O 1
ATOM 2362 N N . LEU B 1 131 ? 129.425 137.651 167.745 1.00 54.51 154 LEU B N 1
ATOM 2363 C CA . LEU B 1 131 ? 130.054 136.456 167.193 1.00 54.51 154 LEU B CA 1
ATOM 2364 C C . LEU B 1 131 ? 131.058 135.862 168.171 1.00 54.51 154 LEU B C 1
ATOM 2365 O O . LEU B 1 131 ? 131.123 134.639 168.338 1.00 54.51 154 LEU B O 1
ATOM 2370 N N . ILE B 1 132 ? 131.857 136.711 168.822 1.00 55.57 155 ILE B N 1
ATOM 2371 C CA . ILE B 1 132 ? 132.818 136.211 169.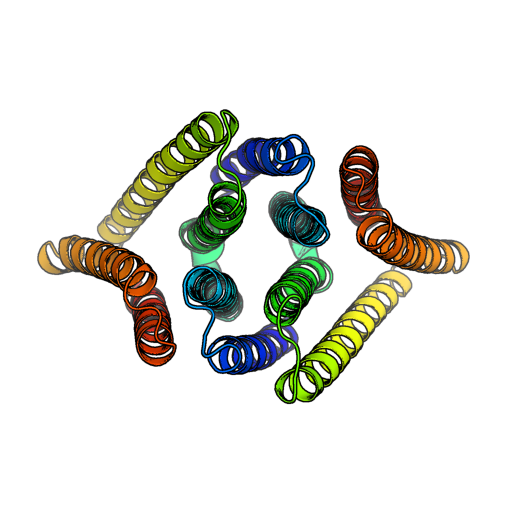803 1.00 55.57 155 ILE B CA 1
ATOM 2372 C C . ILE B 1 132 ? 132.096 135.536 170.962 1.00 55.57 155 ILE B C 1
ATOM 2373 O O . ILE B 1 132 ? 132.527 134.486 171.453 1.00 55.57 155 ILE B O 1
ATOM 2378 N N . ILE B 1 133 ? 130.988 136.124 171.417 1.00 55.37 156 ILE B N 1
ATOM 2379 C CA . ILE B 1 133 ? 130.204 135.515 172.490 1.00 55.37 156 ILE B CA 1
ATOM 2380 C C . ILE B 1 133 ? 129.621 134.182 172.036 1.00 55.37 156 ILE B C 1
ATOM 2381 O O . ILE B 1 133 ? 129.545 133.223 172.814 1.00 55.37 156 ILE B O 1
ATOM 2386 N N . ALA B 1 134 ? 129.210 134.096 170.768 1.00 50.21 157 ALA B N 1
ATOM 2387 C CA . ALA B 1 134 ? 128.639 132.855 170.255 1.00 50.21 157 ALA B CA 1
ATOM 2388 C C . ALA B 1 134 ? 129.646 131.717 170.283 1.00 50.21 157 ALA B C 1
ATOM 2389 O O . ALA B 1 134 ? 129.256 130.545 170.292 1.00 50.21 157 ALA B O 1
ATOM 2391 N N . LEU B 1 135 ? 130.941 132.035 170.288 1.00 49.78 158 LEU B N 1
ATOM 2392 C CA . LEU B 1 135 ? 131.955 131.001 170.442 1.00 49.78 158 LEU B CA 1
ATOM 2393 C C . LEU B 1 135 ? 131.958 130.411 171.846 1.00 49.78 158 LEU B C 1
ATOM 2394 O O . LEU B 1 135 ? 132.374 129.261 172.021 1.00 49.78 158 LEU B O 1
ATOM 2399 N N . TYR B 1 136 ? 131.502 131.167 172.844 1.00 53.82 159 TYR B N 1
ATOM 2400 C CA . TYR B 1 136 ? 131.424 130.671 174.212 1.00 53.82 159 TYR B CA 1
ATOM 2401 C C . TYR B 1 136 ? 130.093 129.977 174.480 1.00 53.82 159 TYR B C 1
ATOM 2402 O O . TYR B 1 136 ? 130.063 128.885 175.054 1.00 53.82 159 TYR B O 1
ATOM 2411 N N . LEU B 1 137 ? 128.986 130.600 174.073 1.00 52.95 160 LEU B N 1
ATOM 2412 C CA . LEU B 1 137 ? 127.661 129.992 174.190 1.00 52.95 160 LEU B CA 1
ATOM 2413 C C . LEU B 1 137 ? 127.506 128.989 173.052 1.00 52.95 160 LEU B C 1
ATOM 2414 O O . LEU B 1 137 ? 126.972 129.280 171.980 1.00 52.95 160 LEU B O 1
ATOM 2419 N N . GLN B 1 138 ? 127.978 127.770 173.308 1.00 50.91 161 GLN B N 1
ATOM 2420 C CA . GLN B 1 138 ? 128.082 126.737 172.285 1.00 50.91 161 GLN B CA 1
ATOM 2421 C C . GLN B 1 138 ? 126.733 126.251 171.771 1.00 50.91 161 GLN B C 1
ATOM 2422 O O . GLN B 1 138 ? 126.713 125.367 170.908 1.00 50.91 161 GLN B O 1
ATOM 2428 N N . GLN B 1 139 ? 125.621 126.790 172.262 1.00 49.20 162 GLN B N 1
ATOM 2429 C CA . GLN B 1 139 ? 124.313 126.362 171.794 1.00 49.20 162 GLN B CA 1
ATOM 2430 C C . GLN B 1 139 ? 124.105 126.765 170.337 1.00 49.20 162 GLN B C 1
ATOM 2431 O O . GLN B 1 139 ? 124.699 127.724 169.837 1.00 49.20 162 GLN B O 1
ATOM 2437 N N . ASN B 1 140 ? 123.248 126.012 169.652 1.00 41.14 163 ASN B N 1
ATOM 2438 C CA . ASN B 1 140 ? 122.958 126.263 168.248 1.00 41.14 163 ASN B CA 1
ATOM 2439 C C . ASN B 1 140 ? 121.779 127.200 168.037 1.00 41.14 163 ASN B C 1
ATOM 2440 O O . ASN B 1 140 ? 121.371 127.406 166.890 1.00 41.14 163 ASN B O 1
ATOM 2445 N N . TRP B 1 141 ? 121.217 127.763 169.102 1.00 45.58 164 TRP B N 1
ATOM 2446 C CA . TRP B 1 141 ? 120.188 128.782 168.962 1.00 45.58 164 TRP B CA 1
ATOM 2447 C C . TRP B 1 141 ? 120.731 130.197 169.084 1.00 45.58 164 TRP B C 1
ATOM 2448 O O . TRP B 1 141 ? 120.120 131.130 168.555 1.00 45.58 164 TRP B O 1
ATOM 2459 N N . TRP B 1 142 ? 121.860 130.380 169.771 1.00 50.05 165 TRP B N 1
ATOM 2460 C CA . TRP B 1 142 ? 122.511 131.684 169.790 1.00 50.05 165 TRP B CA 1
ATOM 2461 C C . TRP B 1 142 ? 123.268 131.947 168.494 1.00 50.05 165 TRP B C 1
ATOM 2462 O O . TRP B 1 142 ? 123.296 133.084 168.009 1.00 50.05 165 TRP B O 1
ATOM 2473 N N . THR B 1 143 ? 123.888 130.913 167.919 1.00 44.38 166 THR B N 1
ATOM 2474 C CA . THR B 1 143 ? 124.632 131.108 166.679 1.00 44.38 166 THR B CA 1
ATOM 2475 C C . THR B 1 143 ? 123.695 131.389 165.509 1.00 44.38 166 THR B C 1
ATOM 2476 O O . THR B 1 143 ? 124.025 132.186 164.625 1.00 44.38 166 THR B O 1
ATOM 2480 N N . LEU B 1 144 ? 122.517 130.761 165.491 1.00 42.01 167 LEU B N 1
ATOM 2481 C CA . LEU B 1 144 ? 121.535 131.079 164.460 1.00 42.01 167 LEU B CA 1
ATOM 2482 C C . LEU B 1 144 ? 121.104 132.536 164.552 1.00 42.01 167 LEU B C 1
ATOM 2483 O O . LEU B 1 144 ? 121.017 133.236 163.534 1.00 42.01 167 LEU B O 1
ATOM 2488 N N . LEU B 1 145 ? 120.848 133.015 165.771 1.00 45.78 168 LEU B N 1
ATOM 2489 C CA . LEU B 1 145 ? 120.444 134.403 165.955 1.00 45.78 168 LEU B CA 1
ATOM 2490 C C . LEU B 1 145 ? 121.555 135.366 165.557 1.00 45.78 168 LEU B C 1
ATOM 2491 O O . LEU B 1 145 ? 121.291 136.384 164.909 1.00 45.78 168 LEU B O 1
ATOM 2496 N N . VAL B 1 146 ? 122.802 135.071 165.933 1.00 46.25 169 VAL B N 1
ATOM 2497 C CA . VAL B 1 146 ? 123.889 135.979 165.575 1.00 46.25 169 VAL B CA 1
ATOM 2498 C C . VAL B 1 146 ? 124.136 135.966 164.070 1.00 46.25 169 VAL B C 1
ATOM 2499 O O . VAL B 1 146 ? 124.470 137.001 163.482 1.00 46.25 169 VAL B O 1
ATOM 2503 N N . ASP B 1 147 ? 123.964 134.816 163.415 1.00 45.06 170 ASP B N 1
ATOM 2504 C CA . ASP B 1 147 ? 124.114 134.770 161.966 1.00 45.06 170 ASP B CA 1
ATOM 2505 C C . ASP B 1 147 ? 123.019 135.571 161.272 1.00 45.06 170 ASP B C 1
ATOM 2506 O O . ASP B 1 147 ? 123.293 136.316 160.323 1.00 45.06 170 ASP B O 1
ATOM 2511 N N . LEU B 1 148 ? 121.773 135.437 161.733 1.00 47.26 171 LEU B N 1
ATOM 2512 C CA . LEU B 1 148 ? 120.704 136.248 161.161 1.00 47.26 171 LEU B CA 1
ATOM 2513 C C . LEU B 1 148 ? 120.926 137.729 161.433 1.00 47.26 171 LEU B C 1
ATOM 2514 O O . LEU B 1 148 ? 120.586 138.570 160.596 1.00 47.26 171 LEU B O 1
ATOM 2519 N N . LEU B 1 149 ? 121.498 138.068 162.590 1.00 49.10 172 LEU B N 1
ATOM 2520 C CA . LEU B 1 149 ? 121.830 139.461 162.870 1.00 49.10 172 LEU B CA 1
ATOM 2521 C C . LEU B 1 149 ? 122.898 139.976 161.913 1.00 49.10 172 LEU B C 1
ATOM 2522 O O . LEU B 1 149 ? 122.821 141.117 161.446 1.00 49.10 172 LEU B O 1
ATOM 2527 N N . TRP B 1 150 ? 123.908 139.155 161.617 1.00 52.45 173 TRP B N 1
ATOM 2528 C CA . TRP B 1 150 ? 124.922 139.555 160.645 1.00 52.45 173 TRP B CA 1
ATOM 2529 C C . TRP B 1 150 ? 124.311 139.749 159.263 1.00 52.45 173 TRP B C 1
ATOM 2530 O O . TRP B 1 150 ? 124.658 140.698 158.549 1.00 52.45 173 TRP B O 1
ATOM 2541 N N . LEU B 1 151 ? 123.401 138.856 158.867 1.00 52.37 174 LEU B N 1
ATOM 2542 C CA . LEU B 1 151 ? 122.724 139.015 157.583 1.00 52.37 174 LEU B CA 1
ATOM 2543 C C . LEU B 1 151 ? 121.892 140.290 157.552 1.00 52.37 174 LEU B C 1
ATOM 2544 O O . LEU B 1 151 ? 121.860 140.994 156.538 1.00 52.37 174 LEU B O 1
ATOM 2549 N N . LEU B 1 152 ? 121.199 140.594 158.650 1.00 57.09 175 LEU B N 1
ATOM 2550 C CA . LEU B 1 152 ? 120.406 141.816 158.716 1.00 57.09 175 LEU B CA 1
ATOM 2551 C C . LEU B 1 152 ? 121.291 143.053 158.633 1.00 57.09 175 LEU B C 1
ATOM 2552 O O . LEU B 1 152 ? 120.942 144.032 157.964 1.00 57.09 175 LEU B O 1
ATOM 2557 N N . LEU B 1 153 ? 122.439 143.028 159.313 1.00 60.90 176 LEU B N 1
ATOM 2558 C CA . LEU B 1 153 ? 123.367 144.151 159.241 1.00 60.90 176 LEU B CA 1
ATOM 2559 C C . LEU B 1 153 ? 123.897 144.341 157.828 1.00 60.90 176 LEU B C 1
ATOM 2560 O O . LEU B 1 153 ? 123.937 145.466 157.319 1.00 60.90 176 LEU B O 1
ATOM 2565 N N . PHE B 1 154 ? 124.303 143.254 157.172 1.00 61.71 177 PHE B N 1
ATOM 2566 C CA . PHE B 1 154 ? 124.842 143.373 155.824 1.00 61.71 177 PHE B CA 1
ATOM 2567 C C . PHE B 1 154 ? 123.760 143.576 154.774 1.00 61.71 177 PHE B C 1
ATOM 2568 O O . PHE B 1 154 ? 124.088 143.851 153.615 1.00 61.71 177 PHE B O 1
ATOM 2576 N N . MET B 1 155 ? 122.490 143.437 155.145 1.00 67.53 178 MET B N 1
ATOM 2577 C CA . MET B 1 155 ? 121.389 143.795 154.264 1.00 67.53 178 MET B CA 1
ATOM 2578 C C . MET B 1 155 ? 120.934 145.230 154.476 1.00 67.53 178 MET B C 1
ATOM 2579 O O . MET B 1 155 ? 120.495 145.883 153.522 1.00 67.53 178 MET B O 1
ATOM 2584 N N . ALA B 1 156 ? 121.044 145.742 155.702 1.00 70.30 179 ALA B N 1
ATOM 2585 C CA . ALA B 1 156 ? 120.751 147.142 155.971 1.00 70.30 179 ALA B CA 1
ATOM 2586 C C . ALA B 1 156 ? 121.815 148.080 155.422 1.00 70.30 179 ALA B C 1
ATOM 2587 O O . ALA B 1 156 ? 121.589 149.294 155.389 1.00 70.30 179 ALA B O 1
ATOM 2589 N N . ILE B 1 157 ? 122.962 147.555 155.000 1.00 72.62 180 ILE B N 1
ATOM 2590 C CA . ILE B 1 157 ? 123.992 148.374 154.370 1.00 72.62 180 ILE B CA 1
ATOM 2591 C C . ILE B 1 157 ? 123.664 148.644 152.908 1.00 72.62 180 ILE B C 1
ATOM 2592 O O . ILE B 1 157 ? 123.753 149.784 152.448 1.00 72.62 180 ILE B O 1
ATOM 2597 N N . LEU B 1 158 ? 123.272 147.608 152.164 1.00 73.35 181 LEU B N 1
ATOM 2598 C CA . LEU B 1 158 ? 122.938 147.788 150.756 1.00 73.35 181 LEU B CA 1
ATOM 2599 C C . LEU B 1 158 ? 121.625 148.539 150.570 1.00 73.35 181 LEU B C 1
ATOM 2600 O O . LEU B 1 158 ? 121.436 149.198 149.542 1.00 73.35 181 LEU B O 1
ATOM 2605 N N . ILE B 1 159 ? 120.714 148.452 151.540 1.00 78.27 182 ILE B N 1
ATOM 2606 C CA . ILE B 1 159 ? 119.485 149.238 151.472 1.00 78.27 182 ILE B CA 1
ATOM 2607 C C . ILE B 1 159 ? 119.786 150.716 151.688 1.00 78.27 182 ILE B C 1
ATOM 2608 O O . ILE B 1 159 ? 119.255 151.582 150.983 1.00 78.27 182 ILE B O 1
ATOM 2613 N N . TRP B 1 160 ? 120.644 151.025 152.655 1.00 85.65 183 TRP B N 1
ATOM 2614 C CA . TRP B 1 160 ? 120.959 152.396 153.025 1.00 85.65 183 TRP B CA 1
ATOM 2615 C C . TRP B 1 160 ? 122.179 152.931 152.278 1.00 85.65 183 TRP B C 1
ATOM 2616 O O . TRP B 1 160 ? 122.632 154.042 152.568 1.00 85.65 183 TRP B O 1
ATOM 2627 N N . MET B 1 161 ? 122.707 152.167 151.323 1.00 87.25 184 MET B N 1
ATOM 2628 C CA . MET B 1 161 ? 123.881 152.550 150.533 1.00 87.25 184 MET B CA 1
ATOM 2629 C C . MET B 1 161 ? 125.120 152.710 151.408 1.00 87.25 184 MET B C 1
ATOM 2630 O O . MET B 1 161 ? 126.174 152.146 151.114 1.00 87.25 184 MET B O 1
#

Foldseek 3Di:
DLVVLVVVLVVLCVPLVVLLVPDQPPALVSLLVSLLSLLVNLLSVCVNPPVVCCVLPVVLSVLVNVLSVLCNVCVPPDDDCNVVSVVVSVVSVVVSVVSVVVVLVVVVVVPDDPVVSVVLVVLVVVLVVLSVVCSVVVGSVSSVVSSVSVNVSSVVVVVSD/DLVVLVVVLVVLVVVLVCLLPPDQPAQQLSLLVSLLSLLVNLLSVCVNPPVVCCVLVVVLSVLSNVLSVLVVVLVVDDDPCNVVSVVVNVVSVVVSVVSVVVVLVVLVVVPDDPCRSCVLVVLVVVLVVLSVVSNVVSGSVSSVVSSVSVVVSSVVVVVSD

Organism: Epstein-Barr virus (strain GD1) (NCBI:txid10376)

Secondary structure (DSSP, 8-state):
-HHHHHHHHHHHHHHHHHHHHS-TT--HHHHHHHHHHHHHHHHHHHHHS-GGGIIIIIHHHHHHHHHHHHHHHHHS--STHHHHHHHHHHHHHHHHHHHHHHHHHHHHTT---HHHHHHHHHHHHHHHHHHHHHHHS--HHHHHHHHHHHHHHHHHHHHT-/-HHHHHHHHHHHHHHHHHHHTT-SS--SSHHHHHHHHHHHHHHHHHHHS-GGGIIIIIHHHHHHHHHHHHHHHHHH--STHHHHHHHHHHHHHHHHHHHHHHHHHHHHHT---HHHHHHHHHHHHHHHHHHHHHHHS--TTHHHHHHHHHHHHHHHHHH--

InterPro domains:
  IPR007961 Herpesvirus latent membrane 1 [PF05297] (1-366)

Solvent-accessible surface area: 15365 Å² total; per-residue (Å²): 57,97,51,36,2,75,92,2,24,132,8,0,84,88,0,8,88,14,0,2,91,15,18,142,128,31,25,10,36,8,2,2,2,1,6,0,0,2,1,0,0,6,19,8,15,3,25,28,92,143,102,121,18,26,28,14,2,4,11,1,1,20,0,13,0,0,14,4,0,0,29,0,2,6,99,88,17,173,42,144,30,44,163,101,0,66,65,18,54,80,118,0,45,110,37,10,70,37,7,3,101,127,4,9,101,39,9,124,169,121,79,14,76,100,182,48,36,92,51,10,41,109,34,8,104,77,0,55,90,32,22,77,69,0,21,175,93,88,109,6,180,67,6,37,98,2,0,70,68,2,20,115,16,6,72,39,1,19,102,140,94,71,98,50,41,5,89,75,3,31,120,23,1,68,88,0,10,82,32,0,0,89,15,27,150,123,25,4,34,37,6,0,2,6,0,6,0,0,0,0,0,1,4,15,4,20,2,37,24,100,125,98,124,15,23,33,16,0,1,7,0,0,18,0,16,1,0,16,5,1,0,34,1,2,15,107,76,25,162,41,149,26,40,156,97,0,73,79,13,59,87,108,0,47,134,32,10,79,34,16,6,96,108,1,26,66,36,5,154,179,127,62,27,88,114,212,57,22,94,45,17,33,122,28,11,104,84,0,57,90,32,22,85,65,0,28,160,84,98,112,1,185,77,0,35,97,2,0,82,55,3,30,117,16,4,67,45,1,10,124,140,76

Sequence (322 aa):
SIGLALLLLLLALLFWLYIVMSNWTGGALLVLYSFALMLIIIILIIFIFRRDLLCPLGGLGLLLLMITLLLIALWNLHGQALYLGIVLFIFGCLLVLGLWIYFLEILWRLGATIWQLLAFILAFFLAIILLIIALYLQQNWWTLLVDLLWLLLFMAILIWMSIGLALLLLLLALLFWLYIVMSNWTGGALLVLYSFALMLIIIILIIFIFRRDLLCPLGGLGLLLLMITLLLIALWNLHGQALYLGIVLFIFGCLLVLGLWIYFLEILWRLGATIWQLLAFILAFFLAIILLIIALYLQQNWWTLLVDLLWLLLFMAILIWM

B-factor: mean 52.64, std 17.55, range [29.54, 108.84]

Nearest PDB structures (foldseek):
  8xh6-assembly1_A  TM=1.006E+00  e=6.343E-20  human gammaherpesvirus 4
  8xh6-assembly1_A  TM=9.979E-01  e=3.776E-18  human gammaherpesvirus 4

Radius of gyration: 19.48 Å; Cα contacts (8 Å, |Δi|>4): 287; chains: 2; bounding box: 36×53×56 Å